Protein 3ADO (pdb70)

Sequence (310 aa):
GDVLIVGSGLVGRSWAMLFASGGFRVKLYDIEPRQITGALENIRKEMKSLQQSGSLKGSLSAEEQLSLISSCTNLAEAVEGVVHIQECVPENLDLKRKIFAQLDSIVDDRVVLSSSSSCLLPSKLFTGLAHVKQCIVAHPVNPPYYIPLVELVPHPETSPATVDRTHALMRKIGQSPVRVLKEIDGFVLNRLQYAIISEAWRLVEEGIVSPSDLDLVMSDGLGMRYAFIGPLETMHLNAEGMLSYCDRYSEGMKRVLKSFGSIPEFSGATVEKVNQAMCKKVPADPEHLAARREWRDECLKRLAKLKRQM

CATH classification: 3.40.50.720 (+1 more: 1.10.1040.10)

InterPro domains:
  IPR006108 3-hydroxyacyl-CoA dehydrogenase, C-terminal [PF00725] (192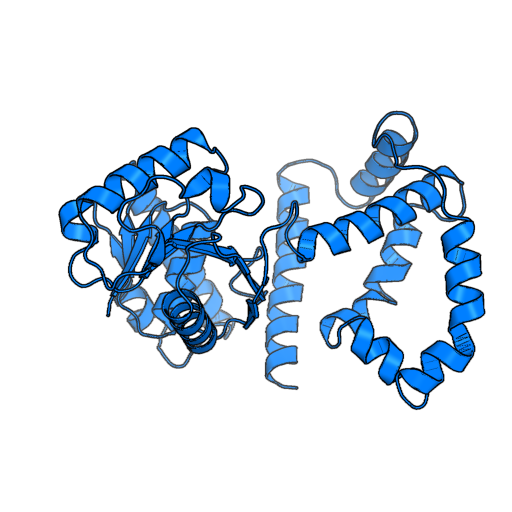-280)
  IPR006176 3-hydroxyacyl-CoA dehydrogenase, NAD binding [PF02737] (9-189)
  IPR006180 3-hydroxyacyl-CoA dehydrogenase, conserved site [PS00067] (189-213)
  IPR008927 6-phosphogluconate dehydrogenase-like, C-terminal domain superfamily [SSF48179] (192-258)
  IPR013328 6-phosphogluconate dehydrogenase, domain 2 [G3DSA:1.10.1040.10] (193-319)
  IPR022694 3-hydroxyacyl-CoA dehydrogenase [PIRSF000105] (3-316)
  IPR036291 NAD(P)-binding domain superfamily [SSF51735] (8-188)

Solvent-accessible surface area: 17572 Å² total; per-residue (Å²): 56,16,0,0,0,5,6,0,26,106,60,0,52,16,2,0,9,0,0,0,8,28,39,26,150,1,36,0,32,14,152,74,79,197,79,6,93,28,1,55,68,64,2,105,119,71,0,84,58,2,74,168,52,61,6,48,29,62,119,50,56,0,93,86,0,35,89,33,14,58,56,27,98,61,31,62,109,0,20,126,40,2,28,1,0,0,0,12,25,91,86,70,56,114,63,1,108,127,18,0,52,81,0,23,94,66,16,70,118,122,4,3,0,0,0,10,0,38,61,35,43,0,34,120,2,0,75,76,24,90,33,15,126,16,0,0,0,0,21,10,23,75,13,6,19,29,42,37,43,0,3,1,0,23,9,106,100,17,20,107,58,5,21,71,91,1,34,57,21,0,154,136,6,50,9,53,13,60,108,11,143,165,45,72,106,11,2,68,55,31,118,100,79,128,64,82,64,23,38,18,37,27,57,4,101,125,57,120,39,52,12,43,72,30,56,88,99,57,70,107,33,62,20,121,107,86,29,104,52,36,65,123,90,13,36,87,105,79,10,144,16,57,150,19,44,47,120,135,98,31,135,19,66,144,152,80,105,184,90,74,48,94,148,20,160,96,58,45,81,11,55,106,99,25,80,126,19,61,36,177,94,29,51,71,50,112,143,90,57,51,62,110,116,130,138,94,36,58,51,40,26,161,50,7,60,74,82,145,143,171

GO terms:
  GO:0070403 NAD+ binding (F, IDA)
  GO:0005829 cytosol (C, IDA)
  GO:0050104 L-gulonate 3-dehydrogenase activity (F, IDA)
  GO:0042803 protein homodimerization activity (F, IPI)

B-factor: mean 22.35, std 9.88, range [8.76, 58.53]

Radius of gyration: 21.58 Å; Cα contacts (8 Å, |Δi|>4): 441; chains: 1; bounding box: 49×47×59 Å

Organism: Oryctolagus cuniculus (NCBI:txid9986)

Foldseek 3Di:
DAEEEEDLDLVSLLVLLLCLLLVHQYEYEYQDPVSVVVSLVVSLVVLVVCQVVVLRHHDDHSVSSSVSYYYDHDVLVRQPPHAEYEYDDDQDLVVLLVVVQVVLVRHDQRHAYEYQDQFDALQSRQPPRPNLLRYWYFHADPPCSLAQETEIEHDPNHHPVNVVVVCVSSVSSPGHYDYQPHDDGRRPVRVVVLVLVQQLLVCCVVVVDALVVSVCCQVVHVVVVCLADNPQVVLQVVAVGNVRSCVPPVVVVVVVVVPRDDGDPCDDPSVCRNVVVVCVVFNPDPVRVVVVVVVVVVVSSVSSVVNVVD

Structure (mmCIF, N/CA/C/O backbone):
data_3ADO
#
_entry.id   3ADO
#
_cell.length_a   71.809
_cell.length_b   69.079
_cell.length_c   65.642
_cell.angle_alpha   90.00
_cell.angle_beta   102.729
_cell.angle_gamma   90.00
#
_symmetry.space_group_name_H-M   'C 1 2 1'
#
loop_
_entity.id
_entity.type
_entity.pdbx_description
1 polymer Lambda-crystallin
2 water water
#
loop_
_atom_site.group_PDB
_atom_site.id
_atom_site.type_symbol
_atom_site.label_atom_id
_atom_site.label_alt_id
_atom_site.label_comp_id
_atom_site.label_asym_id
_atom_site.label_entity_id
_atom_site.label_seq_id
_atom_site.pdbx_PDB_ins_code
_atom_site.Cartn_x
_atom_site.Cartn_y
_atom_site.Cartn_z
_atom_site.occupancy
_atom_site.B_iso_or_equiv
_atom_site.auth_seq_id
_atom_site.auth_comp_id
_atom_site.auth_asym_id
_atom_site.auth_atom_id
_atom_site.pdbx_PDB_model_num
ATOM 1 N N . GLY A 1 7 ? 5.892 58.307 3.975 1.00 28.78 7 GLY A N 1
ATOM 2 C CA . GLY A 1 7 ? 6.405 57.812 5.276 1.00 28.18 7 GLY A CA 1
ATOM 3 C C . GLY A 1 7 ? 7.902 57.582 5.246 1.00 26.23 7 GLY A C 1
ATOM 4 O O . GLY A 1 7 ? 8.487 57.133 6.228 1.00 29.40 7 GLY A O 1
ATOM 5 N N . ASP A 1 8 ? 8.525 57.889 4.114 1.00 24.34 8 ASP A N 1
ATOM 6 C CA . ASP A 1 8 ? 9.963 57.713 3.963 1.00 20.26 8 ASP A CA 1
ATOM 7 C C . ASP A 1 8 ? 10.695 58.982 4.372 1.00 18.62 8 ASP A C 1
ATOM 8 O O . ASP A 1 8 ? 10.076 60.021 4.587 1.00 16.02 8 ASP A O 1
ATOM 13 N N . VAL A 1 9 ? 12.017 58.889 4.478 1.00 15.75 9 VAL A N 1
ATOM 14 C CA . VAL A 1 9 ? 12.836 60.031 4.857 1.00 15.32 9 VAL A CA 1
ATOM 15 C C . VAL A 1 9 ? 13.895 60.296 3.791 1.00 13.26 9 VAL A C 1
ATOM 16 O O . VAL A 1 9 ? 14.460 59.364 3.222 1.00 15.13 9 VAL A O 1
ATOM 20 N N . LEU A 1 10 ? 14.148 61.571 3.513 1.00 13.92 10 LEU A N 1
ATOM 21 C CA . LEU A 1 10 ? 15.160 61.962 2.537 1.00 12.68 10 LEU A CA 1
ATOM 22 C C . LEU A 1 10 ? 16.258 62.749 3.244 1.00 13.01 10 LEU A C 1
ATOM 23 O O . LEU A 1 10 ? 15.973 63.666 4.003 1.00 12.48 10 LEU A O 1
ATOM 28 N N . ILE A 1 11 ? 17.510 62.371 3.000 1.00 12.57 11 ILE A N 1
ATOM 29 C CA . ILE A 1 11 ? 18.655 63.056 3.589 1.00 12.94 11 ILE A CA 1
ATOM 30 C C . ILE A 1 11 ? 19.384 63.723 2.427 1.00 13.22 11 ILE A C 1
ATOM 31 O O . ILE A 1 11 ? 19.809 63.049 1.491 1.00 12.91 11 ILE A O 1
ATOM 36 N N . VAL A 1 12 ? 19.502 65.047 2.472 1.00 12.78 12 VAL A N 1
ATOM 37 C CA . VAL A 1 12 ? 20.187 65.783 1.410 1.00 13.47 12 VAL A CA 1
ATOM 38 C C . VAL A 1 12 ? 21.598 66.110 1.884 1.00 16.30 12 VAL A C 1
ATOM 39 O O . VAL A 1 12 ? 21.788 66.952 2.758 1.00 15.64 12 VAL A O 1
ATOM 43 N N . GLY A 1 13 ? 22.581 65.428 1.301 1.00 16.28 13 GLY A N 1
ATOM 44 C CA . GLY A 1 13 ? 23.964 65.624 1.693 1.00 17.91 13 GLY A CA 1
ATOM 45 C C . GLY A 1 13 ? 24.436 64.352 2.369 1.00 19.61 13 GLY A C 1
ATOM 46 O O . GLY A 1 13 ? 23.884 63.953 3.398 1.00 17.76 13 GLY A O 1
ATOM 47 N N . SER A 1 14 ? 25.453 63.712 1.797 1.00 20.08 14 SER A N 1
ATOM 48 C CA . SER A 1 14 ? 25.974 62.464 2.345 1.00 20.94 14 SER A CA 1
ATOM 49 C C . SER A 1 14 ? 27.264 62.608 3.144 1.00 20.28 14 SER A C 1
ATOM 50 O O . SER A 1 14 ? 28.094 61.697 3.157 1.00 19.88 14 SER A O 1
ATOM 53 N N . GLY A 1 15 ? 27.438 63.751 3.800 1.00 19.38 15 GLY A N 1
ATOM 54 C CA . GLY A 1 15 ? 28.620 63.959 4.620 1.00 18.22 15 GLY A CA 1
ATOM 55 C C . GLY A 1 15 ? 28.427 63.243 5.946 1.00 17.72 15 GLY A C 1
ATOM 56 O O . GLY A 1 15 ? 27.501 62.442 6.089 1.00 17.75 15 GLY A O 1
ATOM 57 N N . LEU A 1 16 ? 29.277 63.530 6.924 1.00 16.88 16 LEU A N 1
ATOM 58 C CA . LEU A 1 16 ? 29.174 62.885 8.229 1.00 16.57 16 LEU A CA 1
ATOM 59 C C . LEU A 1 16 ? 27.808 63.068 8.890 1.00 17.46 16 LEU A C 1
ATOM 60 O O . LEU A 1 16 ? 27.207 62.102 9.368 1.00 15.66 16 LEU A O 1
ATOM 65 N N . VAL A 1 17 ? 27.316 64.303 8.923 1.00 16.84 17 VAL A N 1
ATOM 66 C CA . VAL A 1 17 ? 26.025 64.563 9.555 1.00 16.00 17 VAL A CA 1
ATOM 67 C C . VAL A 1 17 ? 24.898 63.818 8.831 1.00 13.34 17 VAL A C 1
ATOM 68 O O . VAL A 1 17 ? 23.986 63.301 9.469 1.00 13.92 17 VAL A O 1
ATOM 72 N N . GLY A 1 18 ? 24.980 63.751 7.506 1.00 12.96 18 GLY A N 1
ATOM 73 C CA . GLY A 1 18 ? 23.952 63.072 6.728 1.00 13.50 18 GLY A CA 1
ATOM 74 C C . GLY A 1 18 ? 23.963 61.574 6.935 1.00 12.62 18 GLY A C 1
ATOM 75 O O . GLY A 1 18 ? 22.916 60.938 7.056 1.00 12.99 18 GLY A O 1
ATOM 76 N N . ARG A 1 19 ? 25.156 61.000 6.974 1.00 13.72 19 ARG A N 1
ATOM 77 C CA . ARG A 1 19 ? 25.271 59.563 7.175 1.00 12.26 19 ARG A CA 1
ATOM 78 C C . ARG A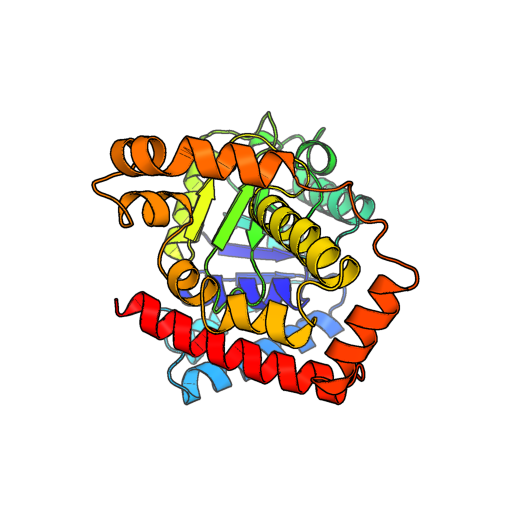 1 19 ? 24.750 59.179 8.556 1.00 13.30 19 ARG A C 1
ATOM 79 O O . ARG A 1 19 ? 24.137 58.124 8.725 1.00 11.67 19 ARG A O 1
ATOM 87 N N . SER A 1 20 ? 24.983 60.041 9.541 1.00 13.84 20 SER A N 1
ATOM 88 C CA . SER A 1 20 ? 24.514 59.784 10.895 1.00 13.23 20 SER A CA 1
ATOM 89 C C . SER A 1 20 ? 22.989 59.788 10.939 1.00 12.39 20 SER A C 1
ATOM 90 O O . SER A 1 20 ? 22.380 58.927 11.564 1.00 12.91 20 SER A O 1
ATOM 93 N N . TRP A 1 21 ? 22.371 60.763 10.278 1.00 11.99 21 TRP A N 1
ATOM 94 C CA . TRP A 1 21 ? 20.913 60.828 10.247 1.00 10.81 21 TRP A CA 1
ATOM 95 C C . TRP A 1 21 ? 20.370 59.574 9.560 1.00 11.12 21 TRP A C 1
ATOM 96 O O . TRP A 1 21 ? 19.386 58.993 10.007 1.00 12.15 21 TRP A O 1
ATOM 107 N N . ALA A 1 22 ? 21.012 59.160 8.469 1.00 11.09 22 ALA A N 1
ATOM 108 C CA . ALA A 1 22 ? 20.562 57.978 7.732 1.00 11.98 22 ALA A CA 1
ATOM 109 C C . ALA A 1 22 ? 20.490 56.766 8.657 1.00 13.58 22 ALA A C 1
ATOM 110 O O . ALA A 1 22 ? 19.508 56.024 8.662 1.00 14.29 22 ALA A O 1
ATOM 112 N N . MET A 1 23 ? 21.533 56.578 9.454 1.00 12.76 23 MET A N 1
ATOM 113 C CA . MET A 1 23 ? 21.572 55.450 10.368 1.00 14.13 23 MET A CA 1
ATOM 114 C C . MET A 1 23 ? 20.543 55.555 11.483 1.00 12.28 23 MET A C 1
ATOM 115 O O . MET A 1 23 ? 19.991 54.543 11.919 1.00 13.16 23 MET A O 1
ATOM 120 N N . LEU A 1 24 ? 20.273 56.771 11.943 1.00 11.59 24 LEU A N 1
ATOM 121 C CA . LEU A 1 24 ? 19.277 56.955 12.992 1.00 12.81 24 LEU A CA 1
ATOM 122 C C . LEU A 1 24 ? 17.880 56.617 12.475 1.00 12.20 24 LEU A C 1
ATOM 123 O O . LEU A 1 24 ? 17.140 55.870 13.113 1.00 13.04 24 LEU A O 1
ATOM 128 N N . PHE A 1 25 ? 17.521 57.159 11.315 1.00 13.09 25 PHE A N 1
ATOM 129 C CA . PHE A 1 25 ? 16.200 56.895 10.749 1.00 13.47 25 PHE A CA 1
ATOM 130 C C . PHE A 1 25 ? 16.001 55.434 10.370 1.00 13.29 25 PHE A C 1
ATOM 131 O O . PHE A 1 25 ? 14.909 54.890 10.542 1.00 14.18 25 PHE A O 1
ATOM 139 N N . ALA A 1 26 ? 17.044 54.792 9.859 1.00 12.23 26 ALA A N 1
ATOM 140 C CA . ALA A 1 26 ? 16.928 53.383 9.498 1.00 12.88 26 ALA A CA 1
ATOM 141 C C . ALA A 1 26 ? 16.699 52.535 10.751 1.00 13.19 26 ALA A C 1
ATOM 142 O O . ALA A 1 26 ? 15.983 51.534 10.705 1.00 14.66 26 ALA A O 1
ATOM 144 N N . SER A 1 27 ? 17.292 52.937 11.876 1.00 13.51 27 SER A N 1
ATOM 145 C CA . SER A 1 27 ? 17.125 52.173 13.112 1.00 13.36 27 SER A CA 1
ATOM 146 C C . SER A 1 27 ? 15.670 52.239 13.579 1.00 15.65 27 SER A C 1
ATOM 147 O O . SER A 1 27 ? 15.207 51.384 14.337 1.00 15.27 27 SER A O 1
ATOM 150 N N . GLY A 1 28 ? 14.956 53.257 13.109 1.00 15.41 28 GLY A N 1
ATOM 151 C CA . GLY A 1 28 ? 13.558 53.421 13.461 1.00 15.99 28 GLY A CA 1
ATOM 152 C C . GLY A 1 28 ? 12.623 52.756 12.464 1.00 16.81 28 GLY A C 1
ATOM 153 O O . GLY A 1 28 ? 11.404 52.872 12.580 1.00 17.27 28 GLY A O 1
ATOM 154 N N . GLY A 1 29 ? 13.187 52.068 11.474 1.00 15.55 29 GLY A N 1
ATOM 155 C CA . GLY A 1 29 ? 12.369 51.383 10.485 1.00 16.15 29 GLY A CA 1
ATOM 156 C C . GLY A 1 29 ? 11.929 52.199 9.282 1.00 15.76 29 GLY A C 1
ATOM 157 O O . GLY A 1 29 ? 11.120 51.736 8.475 1.00 16.74 29 GLY A O 1
ATOM 158 N N . PHE A 1 30 ? 12.459 53.411 9.151 1.00 16.31 30 PHE A N 1
ATOM 159 C CA . PHE A 1 30 ? 12.114 54.281 8.028 1.00 16.53 30 PHE A CA 1
ATOM 160 C C . PHE A 1 30 ? 12.951 53.979 6.794 1.00 16.93 30 PHE A C 1
ATOM 161 O O . PHE A 1 30 ? 14.134 53.665 6.906 1.00 16.27 30 PHE A O 1
ATOM 169 N N . ARG A 1 31 ? 12.333 54.054 5.619 1.00 16.04 31 ARG A N 1
ATOM 170 C CA . ARG A 1 31 ? 13.085 53.861 4.390 1.00 16.47 31 ARG A CA 1
ATOM 171 C C . ARG A 1 31 ? 13.797 55.196 4.253 1.00 15.79 31 ARG A C 1
ATOM 172 O O . ARG A 1 31 ? 13.184 56.244 4.424 1.00 15.07 31 ARG A O 1
ATOM 180 N N . VAL A 1 32 ? 15.094 55.153 3.980 1.00 16.14 32 VAL A N 1
ATOM 181 C CA . VAL A 1 32 ? 15.882 56.370 3.860 1.00 15.41 32 VAL A CA 1
ATOM 182 C C . VAL A 1 32 ? 16.481 56.529 2.472 1.00 15.98 32 VAL A C 1
ATOM 183 O O . VAL A 1 32 ? 17.101 55.607 1.942 1.00 16.49 32 VAL A O 1
ATOM 187 N N . LYS A 1 33 ? 16.280 57.707 1.887 1.00 15.87 33 LYS A N 1
ATOM 188 C CA . LYS A 1 33 ? 16.834 58.022 0.583 1.00 17.99 33 LYS A CA 1
ATOM 189 C C . LYS A 1 33 ? 17.999 58.962 0.867 1.00 18.36 33 LYS A C 1
ATOM 190 O O . LYS A 1 33 ? 17.824 59.996 1.514 1.00 16.39 33 LYS A O 1
ATOM 196 N N . LEU A 1 34 ? 19.184 58.590 0.403 1.00 19.03 34 LEU A N 1
ATOM 197 C CA . LEU A 1 34 ? 20.378 59.397 0.611 1.00 22.26 34 LEU A CA 1
ATOM 198 C C . LEU A 1 34 ? 20.753 60.093 -0.698 1.00 25.22 34 LEU A C 1
ATOM 199 O O . LEU A 1 34 ? 21.180 59.446 -1.657 1.00 26.73 34 LEU A O 1
ATOM 204 N N . TYR A 1 35 ? 20.586 61.413 -0.728 1.00 25.52 35 TYR A N 1
ATOM 205 C CA . TYR A 1 35 ? 20.880 62.221 -1.907 1.00 27.72 35 TYR A CA 1
ATOM 206 C C . TYR A 1 35 ? 22.113 63.102 -1.727 1.00 29.49 35 TYR A C 1
ATOM 207 O O . TYR A 1 35 ? 22.404 63.570 -0.627 1.00 30.08 35 TYR A O 1
ATOM 216 N N . ASP A 1 36 ? 22.831 63.321 -2.822 1.00 30.18 36 ASP A N 1
ATOM 217 C CA . ASP A 1 36 ? 24.013 64.172 -2.820 1.00 31.88 36 ASP A CA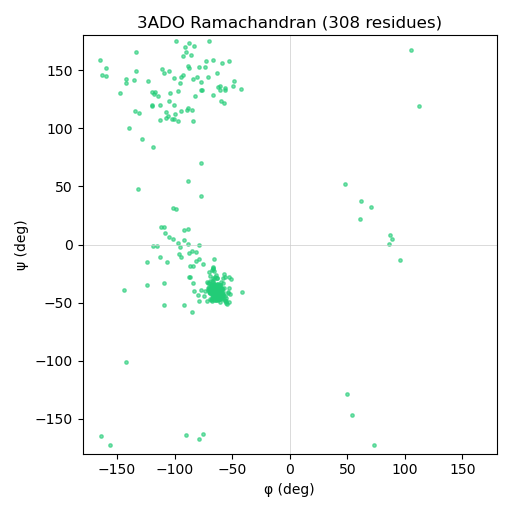 1
ATOM 218 C C . ASP A 1 36 ? 24.317 64.522 -4.268 1.00 34.55 36 ASP A C 1
ATOM 219 O O . ASP A 1 36 ? 24.089 63.715 -5.170 1.00 34.15 36 ASP A O 1
ATOM 224 N N . ILE A 1 37 ? 24.817 65.733 -4.486 1.00 37.09 37 ILE A N 1
ATOM 225 C CA . ILE A 1 37 ? 25.141 66.196 -5.828 1.00 40.03 37 ILE A CA 1
ATOM 226 C C . ILE A 1 37 ? 26.319 65.425 -6.420 1.00 41.40 37 ILE A C 1
ATOM 227 O O . ILE A 1 37 ? 26.490 65.371 -7.637 1.00 41.58 37 ILE A O 1
ATOM 232 N N . GLU A 1 38 ? 27.127 64.829 -5.550 1.00 43.21 38 GLU A N 1
ATOM 233 C CA . GLU A 1 38 ? 28.291 64.064 -5.978 1.00 45.29 38 GLU A CA 1
ATOM 234 C C . GLU A 1 38 ? 28.054 62.565 -5.799 1.00 46.37 38 GLU A C 1
ATOM 235 O O . GLU A 1 38 ? 28.021 62.063 -4.675 1.00 45.00 38 GLU A O 1
ATOM 241 N N . PRO A 1 39 ? 27.889 61.829 -6.911 1.00 47.25 39 PRO A N 1
ATOM 242 C CA . PRO A 1 39 ? 27.655 60.382 -6.862 1.00 48.14 39 PRO A CA 1
ATOM 243 C C . PRO A 1 39 ? 28.806 59.647 -6.184 1.00 48.23 39 PRO A C 1
ATOM 244 O O . PRO A 1 39 ? 28.595 58.711 -5.414 1.00 48.55 39 PRO A O 1
ATOM 248 N N . ARG A 1 40 ? 30.025 60.083 -6.482 1.00 48.78 40 ARG A N 1
ATOM 249 C CA . ARG A 1 40 ? 31.225 59.494 -5.902 1.00 49.15 40 ARG A CA 1
ATOM 250 C C . ARG A 1 40 ? 31.140 59.566 -4.382 1.00 48.10 40 ARG A C 1
ATOM 251 O O . ARG A 1 40 ? 31.753 58.766 -3.672 1.00 48.79 40 ARG A O 1
ATOM 259 N N . GLN A 1 41 ? 30.368 60.529 -3.892 1.00 46.47 41 GLN A N 1
ATOM 260 C CA . GLN A 1 41 ? 30.203 60.727 -2.460 1.00 44.19 41 GLN A CA 1
ATOM 261 C C . GLN A 1 41 ? 29.083 59.861 -1.885 1.00 41.88 41 GLN A C 1
ATOM 262 O O . GLN A 1 41 ? 29.109 59.502 -0.709 1.00 41.66 41 GLN A O 1
ATOM 268 N N . ILE A 1 42 ? 28.099 59.529 -2.714 1.00 38.65 42 ILE A N 1
ATOM 269 C CA . ILE A 1 42 ? 26.995 58.691 -2.264 1.00 36.46 42 ILE A CA 1
ATOM 270 C C . ILE A 1 42 ? 27.500 57.259 -2.122 1.00 35.64 42 ILE A C 1
ATOM 271 O O . ILE A 1 42 ? 27.147 56.553 -1.176 1.00 34.32 42 ILE A O 1
ATOM 276 N N . THR A 1 43 ? 28.329 56.840 -3.073 1.00 34.59 43 THR A N 1
ATOM 277 C CA . THR A 1 43 ? 28.906 55.500 -3.059 1.00 33.30 43 THR A CA 1
ATOM 278 C C . THR A 1 43 ? 29.753 55.359 -1.804 1.00 31.30 43 THR A C 1
ATOM 279 O O . THR A 1 43 ? 29.673 54.356 -1.093 1.00 31.57 43 THR A O 1
ATOM 283 N N . GLY A 1 44 ? 30.565 56.376 -1.537 1.00 29.22 44 GLY A N 1
ATOM 284 C CA . GLY A 1 44 ? 31.411 56.353 -0.361 1.00 27.47 44 GLY A CA 1
ATOM 285 C C . GLY A 1 44 ? 30.572 56.332 0.902 1.00 25.35 44 GLY A C 1
ATOM 286 O O . GLY A 1 44 ? 30.914 55.655 1.871 1.00 25.99 44 GLY A O 1
ATOM 287 N N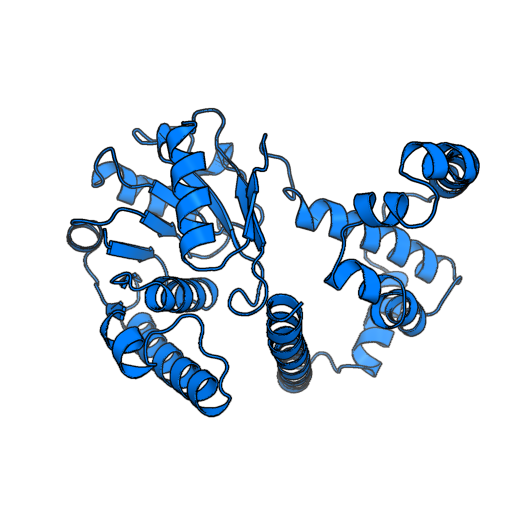 . ALA A 1 45 ? 29.464 57.069 0.888 1.00 24.31 45 ALA A N 1
ATOM 288 C CA . ALA A 1 45 ? 28.576 57.139 2.044 1.00 22.39 45 ALA A CA 1
ATOM 289 C C . ALA A 1 45 ? 27.981 55.777 2.379 1.00 21.27 45 ALA A C 1
ATOM 290 O O . ALA A 1 45 ? 27.980 55.363 3.538 1.00 19.93 45 ALA A O 1
ATOM 292 N N . LEU A 1 46 ? 27.472 55.081 1.364 1.00 20.87 46 LEU A N 1
ATOM 293 C CA . LEU A 1 46 ? 26.878 53.762 1.580 1.00 20.71 46 LEU A CA 1
ATOM 294 C C . LEU A 1 46 ? 27.913 52.773 2.104 1.00 20.36 46 LEU A C 1
ATOM 295 O O . LEU A 1 46 ? 27.593 51.885 2.895 1.00 19.64 46 LEU A O 1
ATOM 300 N N . GLU A 1 47 ? 29.156 52.926 1.661 1.00 21.81 47 GLU A N 1
ATOM 301 C CA . GLU A 1 47 ? 30.227 52.051 2.118 1.00 23.22 47 GLU A CA 1
ATOM 302 C C . GLU A 1 47 ? 30.525 52.356 3.584 1.00 23.01 47 GLU A C 1
ATOM 303 O O . GLU A 1 47 ? 30.637 51.444 4.406 1.00 23.34 47 GLU A O 1
ATOM 309 N N . ASN A 1 48 ? 30.651 53.645 3.905 1.00 21.87 48 ASN A N 1
ATOM 310 C CA . ASN A 1 48 ? 30.921 54.086 5.275 1.00 22.25 48 ASN A CA 1
ATOM 311 C C . ASN A 1 48 ? 29.805 53.621 6.207 1.00 20.59 48 ASN A C 1
ATOM 312 O O . ASN A 1 48 ? 30.061 53.111 7.297 1.00 21.20 48 ASN A O 1
ATOM 317 N N . ILE A 1 49 ? 28.564 53.815 5.774 1.00 18.81 49 ILE A N 1
ATOM 318 C CA . ILE A 1 49 ? 27.413 53.409 6.567 1.00 17.15 49 ILE A CA 1
ATOM 319 C C . ILE A 1 49 ? 27.429 51.903 6.816 1.00 17.64 49 ILE A C 1
ATOM 320 O O . ILE A 1 49 ? 27.172 51.450 7.930 1.00 17.38 49 ILE A O 1
ATOM 325 N N . ARG A 1 50 ? 27.746 51.123 5.785 1.00 17.49 50 ARG A N 1
ATOM 326 C CA . ARG A 1 50 ? 27.793 49.675 5.951 1.00 17.64 50 ARG A CA 1
ATOM 327 C C . ARG A 1 50 ? 28.850 49.294 6.984 1.00 18.63 50 ARG A C 1
ATOM 328 O O . ARG A 1 50 ? 28.590 48.491 7.880 1.00 19.71 50 ARG A O 1
ATOM 336 N N . LYS A 1 51 ? 30.038 49.881 6.869 1.00 20.50 51 LYS A N 1
ATOM 337 C CA . LYS A 1 51 ? 31.118 49.579 7.802 1.00 21.53 51 LYS A CA 1
ATOM 338 C C . LYS A 1 51 ? 30.771 49.962 9.239 1.00 20.97 51 LYS A C 1
ATOM 339 O O . LYS A 1 51 ? 31.035 49.204 10.174 1.00 20.13 51 LYS A O 1
ATOM 345 N N . GLU A 1 52 ? 30.173 51.134 9.419 1.00 21.18 52 GLU A N 1
ATOM 346 C CA . GLU A 1 52 ? 29.803 51.582 10.756 1.00 20.15 52 GLU A CA 1
ATOM 347 C C . GLU A 1 52 ? 28.704 50.686 11.320 1.00 18.99 52 GLU A C 1
ATOM 348 O O . GLU A 1 52 ? 28.745 50.303 12.489 1.00 17.22 52 GLU A O 1
ATOM 354 N N . MET A 1 53 ? 27.723 50.344 10.488 1.00 17.64 53 MET A N 1
ATOM 355 C CA . MET A 1 53 ? 26.637 49.484 10.939 1.00 18.34 53 MET A CA 1
ATOM 356 C C . MET A 1 53 ? 27.221 48.165 11.434 1.00 19.85 53 MET A C 1
ATOM 357 O O . MET A 1 53 ? 26.808 47.641 12.467 1.00 20.17 53 MET A O 1
ATOM 362 N N . LYS A 1 54 ? 28.188 47.633 10.693 1.00 21.03 54 LYS A N 1
ATOM 363 C CA . LYS A 1 54 ? 28.830 46.378 11.065 1.00 23.63 54 LYS A CA 1
ATOM 364 C C . LYS A 1 54 ? 29.586 46.530 12.382 1.00 23.37 54 LYS A C 1
ATOM 365 O O . LYS A 1 54 ? 29.542 45.646 13.233 1.00 23.91 54 LYS A O 1
ATOM 371 N N . SER A 1 55 ? 30.277 47.654 12.546 1.00 23.84 55 SER A N 1
ATOM 372 C CA . SER A 1 55 ? 31.026 47.914 13.773 1.00 23.52 55 SER A CA 1
ATOM 373 C C . SER A 1 55 ? 30.096 47.962 14.984 1.00 23.19 55 SER A C 1
ATOM 374 O O . SER A 1 55 ? 30.405 47.400 16.037 1.00 23.94 55 SER A O 1
ATOM 377 N N . LEU A 1 56 ? 28.958 48.635 14.830 1.00 20.25 56 LEU A N 1
ATOM 378 C CA . LEU A 1 56 ? 27.983 48.750 15.910 1.00 19.90 56 LEU A CA 1
ATOM 379 C C . LEU A 1 56 ? 27.392 47.385 16.247 1.00 21.00 56 LEU A C 1
ATOM 380 O O . LEU A 1 56 ? 27.157 47.070 17.412 1.00 21.17 56 LEU A O 1
ATOM 385 N N . GLN A 1 57 ? 27.149 46.584 15.215 1.00 21.82 57 GLN A N 1
ATOM 386 C CA . GLN A 1 57 ? 26.591 45.247 15.388 1.00 23.65 57 GLN A CA 1
ATOM 387 C C . GLN A 1 57 ? 27.535 44.367 16.209 1.00 24.69 57 GLN A C 1
ATOM 388 O O . GLN A 1 57 ? 27.114 43.684 17.147 1.00 24.72 57 GLN A O 1
ATOM 394 N N . GLN A 1 58 ? 28.813 44.401 15.852 1.00 25.34 58 GLN A N 1
ATOM 395 C CA . GLN A 1 58 ? 29.828 43.599 16.523 1.00 27.56 58 GLN A CA 1
ATOM 396 C C . GLN A 1 58 ? 30.066 43.999 17.976 1.00 27.20 58 GLN A C 1
ATOM 397 O O . GLN A 1 58 ? 30.554 43.192 18.768 1.00 26.94 58 GLN A O 1
ATOM 403 N N . SER A 1 59 ? 29.723 45.236 18.328 1.00 26.66 59 SER A N 1
ATOM 404 C CA . SER A 1 59 ? 29.912 45.706 19.696 1.00 26.07 59 SER A CA 1
ATOM 405 C C . SER A 1 59 ? 28.588 45.770 20.449 1.00 25.22 59 SER A C 1
ATOM 406 O O . SER A 1 59 ? 28.532 46.245 21.584 1.00 26.39 59 SER A O 1
ATOM 409 N N . GLY A 1 60 ? 27.527 45.284 19.811 1.00 23.46 60 GLY A N 1
ATOM 410 C CA . GLY A 1 60 ? 26.214 45.292 20.429 1.00 21.88 60 GLY A CA 1
ATOM 411 C C . GLY A 1 60 ? 25.742 46.702 20.724 1.00 20.71 60 GLY A C 1
ATOM 412 O O . GLY A 1 60 ? 25.088 46.941 21.735 1.00 21.79 60 GLY A O 1
ATOM 413 N N . SER A 1 61 ? 26.061 47.630 19.827 1.00 19.84 61 SER A N 1
ATOM 414 C CA . SER A 1 61 ? 25.695 49.032 20.000 1.00 18.27 61 SER A CA 1
ATOM 415 C C . SER A 1 61 ? 24.648 49.552 19.014 1.00 17.88 61 SER A C 1
ATOM 416 O O . SER A 1 61 ? 24.478 50.763 18.884 1.00 17.25 61 SER A O 1
ATOM 419 N N . LEU A 1 62 ? 23.956 48.653 18.320 1.00 17.17 62 LEU A N 1
ATOM 420 C CA . LEU A 1 62 ? 22.933 49.068 17.357 1.00 17.62 62 LEU A CA 1
ATOM 421 C C . LEU A 1 62 ? 21.701 49.626 18.064 1.00 18.86 62 LEU A C 1
ATOM 422 O O . LEU A 1 62 ? 21.328 49.151 19.136 1.00 19.14 62 LEU A O 1
ATOM 427 N N . LYS A 1 63 ? 21.077 50.638 17.466 1.00 17.07 63 LYS A N 1
ATOM 428 C CA . LYS A 1 63 ? 19.871 51.241 18.029 1.00 18.53 63 LYS A CA 1
ATOM 429 C C . LYS A 1 63 ? 18.655 50.480 17.526 1.00 18.76 63 LYS A C 1
ATOM 430 O O . LYS A 1 63 ? 18.683 49.907 16.441 1.00 20.00 63 LYS A O 1
ATOM 436 N N . GLY A 1 64 ? 17.588 50.480 18.313 1.00 18.86 64 GLY A N 1
ATOM 437 C CA . GLY A 1 64 ? 16.375 49.811 17.889 1.00 20.22 64 GLY A CA 1
ATOM 438 C C . GLY A 1 64 ? 16.409 48.299 17.927 1.00 19.87 64 GLY A C 1
ATOM 439 O O . GLY A 1 64 ? 17.364 47.689 18.416 1.00 19.90 64 GLY A O 1
ATOM 440 N N . SER A 1 65 ? 15.355 47.697 17.386 1.00 19.04 65 SER A N 1
ATOM 441 C CA . SER A 1 65 ? 15.214 46.248 17.368 1.00 19.97 65 SER A CA 1
ATOM 442 C C . SER A 1 65 ? 15.382 45.602 15.998 1.00 19.07 65 SER A C 1
ATOM 443 O O . SER A 1 65 ? 15.098 44.417 15.832 1.00 20.69 65 SER A O 1
ATOM 446 N N . LEU A 1 66 ? 15.840 46.370 15.016 1.00 16.19 66 LEU A N 1
ATOM 447 C CA . LEU A 1 66 ? 16.043 45.826 13.683 1.00 14.45 66 LEU A CA 1
ATOM 448 C C . LEU A 1 66 ? 17.488 45.375 13.507 1.00 14.99 66 LEU A C 1
ATOM 449 O O . LEU A 1 66 ? 18.406 46.003 14.028 1.00 14.94 66 LEU A O 1
ATOM 454 N N . SER A 1 67 ? 17.687 44.284 12.773 1.00 15.48 67 SER A N 1
ATOM 455 C CA . SER A 1 67 ? 19.033 43.769 12.538 1.00 14.44 67 SER A CA 1
ATOM 456 C C . SER A 1 67 ? 19.811 44.763 11.686 1.00 13.53 67 SER A C 1
ATOM 457 O O . SER A 1 67 ? 19.222 45.582 10.980 1.00 12.62 67 SER A O 1
ATOM 460 N N . ALA A 1 68 ? 21.134 44.682 11.749 1.00 13.98 68 ALA A N 1
ATOM 461 C CA . ALA A 1 68 ? 21.988 45.562 10.962 1.00 13.99 68 ALA A CA 1
ATOM 462 C C . ALA A 1 68 ? 21.674 45.385 9.480 1.00 12.85 68 ALA A C 1
ATOM 463 O O . ALA A 1 68 ? 21.670 46.352 8.716 1.00 11.03 68 ALA A O 1
ATOM 465 N N . GLU A 1 69 ? 21.418 44.141 9.084 1.00 12.20 69 GLU A N 1
ATOM 466 C CA . GLU A 1 69 ? 21.114 43.835 7.693 1.00 13.53 69 GLU A CA 1
ATOM 467 C C . GLU A 1 69 ? 19.828 44.507 7.236 1.00 13.05 69 GLU A C 1
ATOM 468 O O . GLU A 1 69 ? 19.786 45.099 6.163 1.00 13.55 69 GLU A O 1
ATOM 474 N N . GLU A 1 70 ? 18.777 44.420 8.047 1.00 14.03 70 GLU A N 1
ATOM 475 C CA . GLU A 1 70 ? 17.517 45.041 7.674 1.00 13.22 70 GLU A CA 1
ATOM 476 C C . GLU A 1 70 ? 17.635 46.558 7.641 1.00 12.95 70 GLU A C 1
ATOM 477 O O . GLU A 1 70 ? 17.076 47.207 6.762 1.00 12.83 70 GLU A O 1
ATOM 483 N N . GLN A 1 71 ? 18.352 47.127 8.605 1.00 12.64 71 GLN A N 1
ATOM 484 C CA . GLN A 1 71 ? 18.534 48.572 8.632 1.00 11.85 71 GLN A CA 1
ATOM 485 C C . GLN A 1 71 ? 19.267 49.029 7.370 1.00 12.67 71 GLN A C 1
ATOM 486 O O . GLN A 1 71 ? 18.888 50.022 6.740 1.00 13.67 71 GLN A O 1
ATOM 492 N N . LEU A 1 72 ? 20.320 48.308 6.998 1.00 11.06 72 LEU A N 1
ATOM 493 C CA . LEU A 1 72 ? 21.073 48.669 5.798 1.00 12.54 72 LEU A CA 1
ATOM 494 C C . LEU A 1 72 ? 20.222 48.604 4.530 1.00 13.58 72 LEU A C 1
ATOM 495 O O . LEU A 1 72 ? 20.370 49.439 3.632 1.00 13.68 72 LEU A O 1
ATOM 500 N N . SER A 1 73 ? 19.329 47.621 4.455 1.00 15.36 73 SER A N 1
ATOM 501 C CA . SER A 1 73 ? 18.478 47.474 3.277 1.00 15.55 73 SER A CA 1
ATOM 502 C C . SER A 1 73 ? 17.501 48.640 3.134 1.00 15.83 73 SER A C 1
ATOM 503 O O . SER A 1 73 ? 16.978 48.883 2.049 1.00 16.89 73 SER A O 1
ATOM 506 N N . LEU A 1 74 ? 17.261 49.359 4.228 1.00 14.76 74 LEU A N 1
ATOM 507 C CA . LEU A 1 74 ? 16.343 50.495 4.224 1.00 14.72 74 LEU A CA 1
ATOM 508 C C . LEU A 1 74 ? 16.974 51.776 3.695 1.00 14.50 74 LEU A C 1
ATOM 509 O O . LEU A 1 74 ? 16.273 52.742 3.394 1.00 14.75 74 LEU A O 1
ATOM 514 N N . ILE A 1 75 ? 18.297 51.777 3.588 1.00 16.01 75 ILE A N 1
ATOM 515 C CA . ILE A 1 75 ? 19.035 52.940 3.114 1.00 16.11 75 ILE A CA 1
ATOM 516 C C . ILE A 1 75 ? 19.436 52.784 1.645 1.00 17.70 75 ILE A C 1
ATOM 517 O O . ILE A 1 75 ? 20.150 51.848 1.280 1.00 17.56 75 ILE A O 1
ATOM 522 N N . SER A 1 76 ? 18.969 53.701 0.805 1.00 18.02 76 SER A N 1
ATOM 523 C CA . SER A 1 76 ? 19.293 53.650 -0.614 1.00 20.88 76 SER A CA 1
ATOM 524 C C . SER A 1 76 ? 19.708 55.021 -1.124 1.00 22.57 76 SER A C 1
ATOM 525 O O . SER A 1 76 ? 19.497 56.035 -0.461 1.00 22.41 76 SER A O 1
ATOM 528 N N . SER A 1 77 ? 20.305 55.048 -2.307 1.00 24.84 77 SER A N 1
ATOM 529 C CA . SER A 1 77 ? 20.748 56.305 -2.885 1.00 28.18 77 SER A CA 1
ATOM 530 C C . SER A 1 77 ? 19.833 56.753 -4.012 1.00 29.78 77 SER A C 1
ATOM 531 O O . SER A 1 77 ? 19.228 55.934 -4.703 1.00 29.48 77 SER A O 1
ATOM 534 N N . CYS A 1 78 ? 19.722 58.063 -4.181 1.00 30.26 78 CYS A N 1
ATOM 535 C CA . CYS A 1 78 ? 18.909 58.622 -5.245 1.00 32.15 78 CYS A CA 1
ATOM 536 C C . CYS A 1 78 ? 19.681 59.840 -5.727 1.00 32.34 78 CYS A C 1
ATOM 537 O O . CYS A 1 78 ? 20.309 60.540 -4.926 1.00 31.97 78 CYS A O 1
ATOM 541 N N . THR A 1 79 ? 19.660 60.076 -7.032 1.00 32.94 79 THR A N 1
ATOM 542 C CA . THR A 1 79 ? 20.376 61.201 -7.614 1.00 34.15 79 THR A CA 1
ATOM 543 C C . THR A 1 79 ? 19.419 62.208 -8.237 1.00 33.82 79 THR A C 1
ATOM 544 O O . THR A 1 79 ? 19.840 63.242 -8.753 1.00 34.66 79 THR A O 1
ATOM 548 N N . ASN A 1 80 ? 18.129 61.896 -8.183 1.00 33.92 80 ASN A N 1
ATOM 549 C CA . ASN A 1 80 ? 17.104 62.770 -8.736 1.00 33.35 80 ASN A CA 1
ATOM 550 C C . ASN A 1 80 ? 16.253 63.335 -7.603 1.00 32.18 80 ASN A C 1
ATOM 551 O O . ASN A 1 80 ? 15.444 62.625 -7.009 1.00 31.83 80 ASN A O 1
ATOM 556 N N . LEU A 1 81 ? 16.436 64.619 -7.315 1.00 31.96 81 LEU A N 1
ATOM 557 C CA . LEU A 1 81 ? 15.699 65.284 -6.245 1.00 30.89 81 LEU A CA 1
ATOM 558 C C . LEU A 1 81 ? 14.183 65.175 -6.412 1.00 30.70 81 LEU A C 1
ATOM 559 O O . LEU A 1 81 ? 13.468 64.844 -5.468 1.00 28.70 81 LEU A O 1
ATOM 564 N N . ALA A 1 82 ? 13.695 65.455 -7.616 1.00 30.85 82 ALA A N 1
ATOM 565 C CA . ALA A 1 82 ? 12.264 65.389 -7.891 1.00 33.74 82 ALA A CA 1
ATOM 566 C C . ALA A 1 82 ? 11.685 64.033 -7.498 1.00 34.94 82 ALA A C 1
ATOM 567 O O . ALA A 1 82 ? 10.585 63.951 -6.947 1.00 35.99 82 ALA A O 1
ATOM 569 N N . GLU A 1 83 ? 12.431 62.972 -7.782 1.00 36.31 83 GLU A N 1
ATOM 570 C CA . GLU A 1 83 ? 11.989 61.623 -7.457 1.00 38.52 83 GLU A CA 1
ATOM 571 C C . GLU A 1 83 ? 12.342 61.289 -6.010 1.00 38.25 83 GLU A C 1
ATOM 572 O O . GLU A 1 83 ? 11.779 60.372 -5.413 1.00 39.91 83 GLU A O 1
ATOM 578 N N . ALA A 1 84 ? 13.271 62.052 -5.446 1.00 37.17 84 ALA A N 1
ATOM 579 C CA . ALA A 1 84 ? 13.713 61.835 -4.073 1.00 35.92 84 ALA A CA 1
ATOM 580 C C . ALA A 1 84 ? 12.675 62.249 -3.031 1.00 35.80 84 ALA A C 1
ATOM 581 O O . ALA A 1 84 ? 12.592 61.647 -1.960 1.00 36.09 84 ALA A O 1
ATOM 583 N N . VAL A 1 85 ? 11.883 63.270 -3.344 1.00 34.07 85 VAL A N 1
ATOM 584 C CA . VAL A 1 85 ? 10.872 63.762 -2.410 1.00 32.27 85 VAL A CA 1
ATOM 585 C C . VAL A 1 85 ? 9.558 62.993 -2.469 1.00 31.90 85 VAL A C 1
ATOM 586 O O . VAL A 1 85 ? 8.653 63.231 -1.666 1.00 30.63 85 VAL A O 1
ATOM 590 N N . GLU A 1 86 ? 9.454 62.068 -3.416 1.00 33.46 86 GLU A N 1
ATOM 591 C CA . GLU A 1 86 ? 8.240 61.275 -3.571 1.00 33.95 86 GLU A CA 1
ATOM 592 C C . GLU A 1 86 ? 7.910 60.460 -2.324 1.00 31.29 86 GLU A C 1
ATOM 593 O O . GLU A 1 86 ? 8.731 59.671 -1.862 1.00 32.75 86 GLU A O 1
ATOM 599 N N . GLY A 1 87 ? 6.707 60.658 -1.790 1.00 28.70 87 GLY A N 1
ATOM 600 C CA . GLY A 1 87 ? 6.266 59.919 -0.618 1.00 26.25 87 GLY A CA 1
ATOM 601 C C . GLY A 1 87 ? 7.097 60.108 0.636 1.00 24.72 87 GLY A C 1
ATOM 602 O O . GLY A 1 87 ? 7.079 59.270 1.540 1.00 24.42 87 GLY A O 1
ATOM 603 N N . VAL A 1 88 ? 7.831 61.210 0.693 1.00 21.28 88 VAL A N 1
ATOM 604 C CA . VAL A 1 88 ? 8.666 61.506 1.850 1.00 20.32 88 VAL A CA 1
ATOM 605 C C . VAL A 1 88 ? 7.929 62.413 2.829 1.00 18.76 88 VAL A C 1
ATOM 606 O O . VAL A 1 88 ? 7.237 63.349 2.424 1.00 21.59 88 VAL A O 1
ATOM 610 N N . VAL A 1 89 ? 8.073 62.136 4.121 1.00 18.12 89 VAL A N 1
ATOM 611 C CA . VAL A 1 89 ? 7.401 62.933 5.144 1.00 18.32 89 VAL A CA 1
ATOM 612 C C . VAL A 1 89 ? 8.350 63.856 5.903 1.00 17.49 89 VAL A C 1
ATOM 613 O O . VAL A 1 89 ? 7.914 64.764 6.604 1.00 16.64 89 VAL A O 1
ATOM 617 N N . HIS A 1 90 ? 9.648 63.614 5.769 1.00 15.90 90 HIS A N 1
ATOM 618 C CA . HIS A 1 90 ? 10.647 64.435 6.443 1.00 13.76 90 HIS A CA 1
ATOM 619 C C . HIS A 1 90 ? 11.894 64.524 5.584 1.00 13.02 90 HIS A C 1
ATOM 620 O O . HIS A 1 90 ? 12.397 63.507 5.123 1.00 12.84 90 HIS A O 1
ATOM 627 N N . ILE A 1 91 ? 12.381 65.744 5.370 1.00 12.34 91 ILE A N 1
ATOM 628 C CA . ILE A 1 91 ? 13.593 65.964 4.595 1.00 12.78 91 ILE A CA 1
ATOM 629 C C . ILE A 1 91 ? 14.588 66.660 5.515 1.00 12.65 91 ILE A C 1
ATOM 630 O O . ILE A 1 91 ? 14.315 67.747 6.030 1.00 11.47 91 ILE A O 1
ATOM 635 N N . GLN A 1 92 ? 15.735 66.022 5.731 1.00 12.27 92 GLN A N 1
ATOM 636 C CA . GLN A 1 92 ? 16.763 66.590 6.592 1.00 11.25 92 GLN A CA 1
ATOM 637 C C . GLN A 1 92 ? 17.909 67.064 5.712 1.00 12.14 92 GLN A C 1
ATOM 638 O O . GLN A 1 92 ? 18.575 66.260 5.060 1.00 12.74 92 GLN A O 1
ATOM 644 N N . GLU A 1 93 ? 18.115 68.376 5.683 1.00 12.21 93 GLU A N 1
ATOM 645 C CA . GLU A 1 93 ? 19.174 68.973 4.885 1.00 13.07 93 GLU A CA 1
ATOM 646 C C . GLU A 1 93 ? 20.481 68.886 5.655 1.00 12.72 93 GLU A C 1
ATOM 647 O O . GLU A 1 93 ? 20.566 69.295 6.816 1.00 12.75 93 GLU A O 1
ATOM 653 N N . CYS A 1 94 ? 21.497 68.350 4.990 1.00 13.13 94 CYS A N 1
ATOM 654 C CA . CYS A 1 94 ? 22.804 68.134 5.627 1.00 13.09 94 CYS A CA 1
ATOM 655 C C . CYS A 1 94 ? 23.988 68.644 4.779 1.00 15.32 94 CYS A C 1
ATOM 656 O O . CYS A 1 94 ? 24.988 67.964 4.590 1.00 16.34 94 CYS A O 1
ATOM 659 N N . VAL A 1 95 ? 23.916 69.860 4.255 1.00 16.32 95 VAL A N 1
ATOM 660 C CA . VAL A 1 95 ? 25.036 70.387 3.487 1.00 17.56 95 VAL A CA 1
ATOM 661 C C . VAL A 1 95 ? 25.871 71.305 4.382 1.00 17.65 95 VAL A C 1
ATOM 662 O O . VAL A 1 95 ? 25.513 71.548 5.538 1.00 16.61 95 VAL A O 1
ATOM 666 N N . PRO A 1 96 ? 27.008 71.810 3.873 1.00 19.28 96 PRO A N 1
ATOM 667 C CA . PRO A 1 96 ? 27.859 72.695 4.674 1.00 19.16 96 PRO A CA 1
ATOM 668 C C . PRO A 1 96 ? 27.136 73.889 5.295 1.00 19.02 96 PRO A C 1
ATOM 669 O O . PRO A 1 96 ? 26.074 74.302 4.827 1.00 16.88 96 PRO A O 1
ATOM 673 N N . GLU A 1 97 ? 27.725 74.432 6.357 1.00 18.61 97 GLU A N 1
ATOM 674 C CA . GLU A 1 97 ? 27.169 75.586 7.052 1.00 20.29 97 GLU A CA 1
ATOM 675 C C . GLU A 1 97 ? 27.471 76.827 6.227 1.00 20.44 97 GLU A C 1
ATOM 676 O O . GLU A 1 97 ? 28.303 77.661 6.598 1.00 22.01 97 GLU A O 1
ATOM 682 N N . ASN A 1 98 ? 26.796 76.923 5.090 1.00 18.39 98 ASN A N 1
ATOM 683 C CA . ASN A 1 98 ? 26.952 78.043 4.177 1.00 18.25 98 ASN A CA 1
ATOM 684 C C . ASN A 1 98 ? 25.534 78.504 3.856 1.00 16.28 98 ASN A C 1
ATOM 685 O O . ASN A 1 98 ? 24.775 77.780 3.216 1.00 16.42 98 ASN A O 1
ATOM 690 N N . LEU A 1 99 ? 25.184 79.703 4.310 1.00 16.44 99 LEU A N 1
ATOM 691 C CA . LEU A 1 99 ? 23.841 80.241 4.098 1.00 16.32 99 LEU A CA 1
ATOM 692 C C . LEU A 1 99 ? 23.383 80.237 2.642 1.00 16.15 99 LEU A C 1
ATOM 693 O O . LEU A 1 99 ? 22.277 79.786 2.337 1.00 15.89 99 LEU A O 1
ATOM 698 N N . ASP A 1 100 ? 24.221 80.738 1.740 1.00 17.26 100 ASP A N 1
ATOM 699 C CA . ASP A 1 100 ? 23.846 80.768 0.332 1.00 18.01 100 ASP A CA 1
ATOM 700 C C . ASP A 1 100 ? 23.481 79.379 -0.179 1.00 17.93 100 ASP A C 1
ATOM 701 O O . ASP A 1 100 ? 22.482 79.216 -0.881 1.00 16.91 100 ASP A O 1
ATOM 706 N N . LEU A 1 101 ? 24.289 78.382 0.174 1.00 16.48 101 LEU A N 1
ATOM 707 C CA . LEU A 1 101 ? 24.034 77.020 -0.280 1.00 17.23 101 LEU A CA 1
ATOM 708 C C . LEU A 1 101 ? 22.762 76.440 0.316 1.00 14.84 101 LEU A C 1
ATOM 709 O O . LEU A 1 101 ? 21.984 75.795 -0.388 1.00 16.40 101 LEU A O 1
ATOM 714 N N . LYS A 1 102 ? 22.545 76.650 1.609 1.00 14.21 102 LYS A N 1
ATOM 715 C CA . LYS A 1 102 ? 21.336 76.127 2.225 1.00 13.55 102 LYS A CA 1
ATOM 716 C C . LYS A 1 102 ? 20.094 76.781 1.627 1.00 13.96 102 LYS A C 1
ATOM 717 O O . LYS A 1 102 ? 19.091 76.111 1.392 1.00 12.57 102 LYS A O 1
ATOM 723 N N . ARG A 1 103 ? 20.159 78.085 1.378 1.00 13.68 103 ARG A N 1
ATOM 724 C CA . ARG A 1 103 ? 19.012 78.780 0.797 1.00 13.79 103 ARG A CA 1
ATOM 725 C C . ARG A 1 103 ? 18.702 78.238 -0.594 1.00 14.19 103 ARG A C 1
ATOM 726 O O . ARG A 1 103 ? 17.533 78.106 -0.974 1.00 13.54 103 ARG A O 1
ATOM 734 N N . LYS A 1 104 ? 19.747 77.916 -1.350 1.00 14.14 104 LYS A N 1
ATOM 735 C CA . LYS A 1 104 ? 19.570 77.385 -2.697 1.00 14.39 104 LYS A CA 1
ATOM 736 C C . LYS A 1 104 ? 18.856 76.038 -2.638 1.00 14.06 104 LYS A C 1
ATOM 737 O O . LYS A 1 104 ? 17.898 75.796 -3.368 1.00 14.36 104 LYS A O 1
ATOM 743 N N . ILE A 1 105 ? 19.320 75.161 -1.756 1.00 13.13 105 ILE A N 1
ATOM 744 C CA . ILE A 1 105 ? 18.710 73.848 -1.622 1.00 13.83 105 ILE A CA 1
ATOM 745 C C . ILE A 1 105 ? 17.259 73.936 -1.167 1.00 12.34 105 ILE A C 1
ATOM 746 O O . ILE A 1 105 ? 16.393 73.258 -1.715 1.00 13.48 105 ILE A O 1
ATOM 751 N N . PHE A 1 106 ? 16.981 74.782 -0.184 1.00 13.82 106 PHE A N 1
ATOM 752 C CA . PHE A 1 106 ? 15.610 74.904 0.287 1.00 12.37 106 PHE A CA 1
ATOM 753 C C . PHE A 1 106 ? 14.703 75.519 -0.770 1.00 13.50 106 PHE A C 1
ATOM 754 O O . PHE A 1 106 ? 13.520 75.190 -0.840 1.00 14.35 106 PHE A O 1
ATOM 762 N N . ALA A 1 107 ? 15.257 76.393 -1.603 1.00 13.55 107 ALA A N 1
ATOM 763 C CA . ALA A 1 107 ? 14.468 76.996 -2.673 1.00 12.19 107 ALA A CA 1
ATOM 764 C C . ALA A 1 107 ? 14.139 75.894 -3.678 1.00 14.08 107 ALA A C 1
ATOM 765 O O . ALA A 1 107 ? 13.031 75.831 -4.207 1.00 14.63 107 ALA A O 1
ATOM 767 N N . GLN A 1 108 ? 15.105 75.015 -3.935 1.00 14.73 108 GLN A N 1
ATOM 768 C CA . GLN A 1 108 ? 14.881 73.921 -4.876 1.00 14.41 108 GLN A CA 1
ATOM 769 C C . GLN A 1 108 ? 13.809 72.968 -4.346 1.00 15.42 108 GLN A C 1
ATOM 770 O O . GLN A 1 108 ? 12.929 72.533 -5.094 1.00 15.89 108 GLN A O 1
ATOM 776 N N . LEU A 1 109 ? 13.881 72.652 -3.056 1.00 15.10 109 LEU A N 1
ATOM 777 C CA . LEU A 1 109 ? 12.904 71.764 -2.430 1.00 16.05 109 LEU A CA 1
ATOM 778 C C . LEU A 1 109 ? 11.524 72.422 -2.407 1.00 16.78 109 LEU A C 1
ATOM 779 O O . LEU A 1 109 ? 10.505 71.765 -2.610 1.00 17.87 109 LEU A O 1
ATOM 784 N N . ASP A 1 110 ? 11.510 73.730 -2.177 1.00 16.75 110 ASP A N 1
ATOM 785 C CA . ASP A 1 110 ? 10.277 74.504 -2.101 1.00 17.72 110 ASP A CA 1
ATOM 786 C C . ASP A 1 110 ? 9.406 74.420 -3.357 1.00 19.45 110 ASP A C 1
ATOM 787 O O . ASP A 1 110 ? 8.182 74.533 -3.283 1.00 18.32 110 ASP A O 1
ATOM 792 N N . SER A 1 111 ? 10.032 74.214 -4.508 1.00 19.69 111 SER A N 1
ATOM 793 C CA . SER A 1 111 ? 9.289 74.151 -5.761 1.00 20.26 111 SER A CA 1
ATOM 794 C C . SER A 1 111 ? 8.755 72.769 -6.115 1.00 22.01 111 SER A C 1
ATOM 795 O O . SER A 1 111 ? 7.984 72.629 -7.068 1.00 22.66 111 SER A O 1
ATOM 798 N N . ILE A 1 112 ? 9.143 71.751 -5.353 1.00 20.65 112 ILE A N 1
ATOM 799 C CA . ILE A 1 112 ? 8.707 70.394 -5.659 1.00 22.02 112 ILE A CA 1
ATOM 800 C C . ILE A 1 112 ? 7.976 69.624 -4.566 1.00 22.21 112 ILE A C 1
ATOM 801 O O . ILE A 1 112 ? 7.353 68.601 -4.848 1.00 22.50 112 ILE A O 1
ATOM 806 N N . VAL A 1 113 ? 8.038 70.095 -3.326 1.00 21.00 113 VAL A N 1
ATOM 807 C CA . VAL A 1 113 ? 7.372 69.383 -2.238 1.00 21.09 113 VAL A CA 1
ATOM 808 C C . VAL A 1 113 ? 5.897 69.740 -2.061 1.00 21.63 113 VAL A C 1
ATOM 809 O O . VAL A 1 113 ? 5.422 70.754 -2.577 1.00 22.38 113 VAL A O 1
ATOM 813 N N . ASP A 1 114 ? 5.183 68.883 -1.335 1.00 22.24 114 ASP A N 1
ATOM 814 C CA . ASP A 1 114 ? 3.772 69.097 -1.041 1.00 25.32 114 ASP A CA 1
ATOM 815 C C . ASP A 1 114 ? 3.673 69.890 0.262 1.00 25.08 114 ASP A C 1
ATOM 816 O O . ASP A 1 114 ? 4.663 70.459 0.724 1.00 24.09 114 ASP A O 1
ATOM 821 N N . ASP A 1 115 ? 2.488 69.903 0.865 1.00 24.53 115 ASP A N 1
ATOM 822 C CA . ASP A 1 115 ? 2.267 70.646 2.103 1.00 25.96 115 ASP A CA 1
ATOM 823 C C . ASP A 1 115 ? 2.408 69.822 3.378 1.00 26.22 115 ASP A C 1
ATOM 824 O O . ASP A 1 115 ? 2.283 70.354 4.478 1.00 26.76 115 ASP A O 1
ATOM 829 N N . ARG A 1 116 ? 2.670 68.529 3.238 1.00 27.39 116 ARG A N 1
ATOM 830 C CA . ARG A 1 116 ? 2.809 67.672 4.408 1.00 29.08 116 ARG A CA 1
ATOM 831 C C . ARG A 1 116 ? 4.255 67.566 4.890 1.00 27.29 116 ARG A C 1
ATOM 832 O O . ARG A 1 116 ? 4.547 67.793 6.068 1.00 28.89 116 ARG A O 1
ATOM 840 N N . VAL A 1 117 ? 5.151 67.233 3.969 1.00 23.33 117 VAL A N 1
ATOM 841 C CA . VAL A 1 117 ? 6.562 67.059 4.285 1.00 20.15 117 VAL A CA 1
ATOM 842 C C . VAL A 1 117 ? 7.182 68.182 5.110 1.00 19.18 117 VAL A C 1
ATOM 843 O O . VAL A 1 117 ? 6.886 69.364 4.913 1.00 19.50 117 VAL A O 1
ATOM 847 N N . VAL A 1 118 ? 8.043 67.799 6.047 1.00 16.61 118 VAL A N 1
ATOM 848 C CA . VAL A 1 118 ? 8.737 68.771 6.879 1.00 14.67 118 VAL A CA 1
ATOM 849 C C . VAL A 1 118 ? 10.112 68.991 6.255 1.00 13.46 118 VAL A C 1
ATOM 850 O O . VAL A 1 118 ? 10.798 68.029 5.906 1.00 13.59 118 VAL A O 1
ATOM 854 N N . LEU A 1 119 ? 10.485 70.259 6.096 1.00 11.47 119 LEU A N 1
ATOM 855 C CA . LEU A 1 119 ? 11.777 70.651 5.530 1.00 12.38 119 LEU A CA 1
ATOM 856 C C . LEU A 1 119 ? 12.621 71.062 6.735 1.00 12.31 119 LEU A C 1
ATOM 857 O O . LEU A 1 119 ? 12.397 72.110 7.340 1.00 12.84 119 LEU A O 1
ATOM 862 N N . SER A 1 120 ? 13.597 70.229 7.068 1.00 11.26 120 SER A N 1
ATOM 863 C CA . SER A 1 120 ? 14.420 70.435 8.250 1.00 11.34 120 SER A CA 1
ATOM 864 C C . SER A 1 120 ? 15.910 70.602 7.976 1.00 10.58 120 SER A C 1
ATOM 865 O O . SER A 1 120 ? 16.507 69.803 7.257 1.00 12.90 120 SER A O 1
ATOM 868 N N . SER A 1 121 ? 16.499 71.638 8.570 1.00 10.96 121 SER A N 1
ATOM 869 C CA . SER A 1 121 ? 17.929 71.915 8.422 1.00 11.25 121 SER A CA 1
ATOM 870 C C . SER A 1 121 ? 18.727 71.439 9.635 1.00 10.79 121 SER A C 1
ATOM 871 O O . SER A 1 121 ? 18.271 71.547 10.770 1.00 11.28 121 SER A O 1
ATOM 874 N N . SER A 1 122 ? 19.935 70.940 9.384 1.00 9.85 122 SER A N 1
ATOM 875 C CA . SER A 1 122 ? 20.818 70.458 10.443 1.00 10.67 122 SER A CA 1
ATOM 876 C C . SER A 1 122 ? 21.687 71.586 11.003 1.00 11.30 122 SER A C 1
ATOM 877 O O . SER A 1 122 ? 22.485 71.363 11.916 1.00 12.27 122 SER A O 1
ATOM 880 N N . SER A 1 123 ? 21.519 72.794 10.472 1.00 11.68 123 SER A N 1
ATOM 881 C CA . SER A 1 123 ? 22.338 73.927 10.895 1.00 13.26 123 SER A CA 1
ATOM 882 C C . SER A 1 123 ? 22.615 74.087 12.384 1.00 12.00 123 SER A C 1
ATOM 883 O O . SER A 1 123 ? 21.719 74.020 13.221 1.00 11.16 123 SER A O 1
ATOM 886 N N . SER A 1 124 ? 23.879 74.344 12.692 1.00 13.14 124 SER A N 1
ATOM 887 C CA . SER A 1 124 ? 24.316 74.524 14.065 1.00 13.46 124 SER A CA 1
ATOM 888 C C . SER A 1 124 ? 24.366 75.994 14.449 1.00 15.37 124 SER A C 1
ATOM 889 O O . SER A 1 124 ? 24.564 76.321 15.620 1.00 16.36 124 SER A O 1
ATOM 892 N N . CYS A 1 125 ? 24.184 76.884 13.477 1.00 16.37 125 CYS A N 1
ATOM 893 C CA . CYS A 1 125 ? 24.276 78.309 13.777 1.00 19.91 125 CYS A CA 1
ATOM 894 C C . CYS A 1 125 ? 23.316 79.221 13.016 1.00 19.10 125 CYS A C 1
ATOM 895 O O . CYS A 1 125 ? 22.789 80.175 13.584 1.00 22.78 125 CYS A O 1
ATOM 898 N N . LEU A 1 126 ? 23.094 78.933 11.738 1.00 17.89 126 LEU A N 1
ATOM 899 C CA . LEU A 1 126 ? 22.207 79.754 10.919 1.00 15.87 126 LEU A CA 1
ATOM 900 C C . LEU A 1 126 ? 20.789 79.787 11.471 1.00 16.02 126 LEU A C 1
ATOM 901 O O . LEU A 1 126 ? 20.214 78.750 11.812 1.00 15.49 126 LEU A O 1
ATOM 906 N N . LEU A 1 127 ? 20.226 80.988 11.549 1.00 15.32 127 LEU A N 1
ATOM 907 C CA . LEU A 1 127 ? 18.877 81.171 12.075 1.00 15.72 127 LEU A CA 1
ATOM 908 C C . LEU A 1 127 ? 17.779 80.864 11.055 1.00 14.87 127 LEU A C 1
ATOM 909 O O . LEU A 1 127 ? 17.926 81.123 9.865 1.00 15.06 127 LEU A O 1
ATOM 914 N N . PRO A 1 128 ? 16.658 80.292 11.518 1.00 13.86 128 PRO A N 1
ATOM 915 C CA . PRO A 1 128 ? 15.537 79.957 10.637 1.00 14.58 128 PRO A CA 1
ATOM 916 C C . PRO A 1 128 ? 15.066 81.144 9.792 1.00 14.69 128 PRO A C 1
ATOM 917 O O . PRO A 1 128 ? 14.705 80.981 8.629 1.00 14.97 128 PRO A O 1
ATOM 921 N N . SER A 1 129 ? 15.076 82.337 10.380 1.00 15.59 129 SER A N 1
ATOM 922 C CA . SER A 1 129 ? 14.631 83.525 9.657 1.00 16.01 129 SER A CA 1
ATOM 923 C C . SER A 1 129 ? 15.510 83.827 8.447 1.00 17.10 129 SER A C 1
ATOM 924 O O . SER A 1 129 ? 15.045 84.406 7.467 1.00 16.42 129 SER A O 1
ATOM 927 N N . LYS A 1 130 ? 16.778 83.435 8.512 1.00 16.38 130 LYS A N 1
ATOM 928 C CA . LYS A 1 130 ? 17.693 83.675 7.399 1.00 17.38 130 LYS A CA 1
ATOM 929 C C . LYS A 1 130 ? 17.619 82.533 6.393 1.00 17.13 130 LYS A C 1
ATOM 930 O O . LYS A 1 130 ? 17.863 82.719 5.203 1.00 16.89 130 LYS A O 1
ATOM 936 N N . LEU A 1 131 ? 17.273 81.348 6.883 1.00 16.80 131 LEU A N 1
ATOM 937 C CA . LEU A 1 131 ? 17.195 80.157 6.050 1.00 15.74 131 LEU A CA 1
ATOM 938 C C . LEU A 1 131 ? 15.907 79.964 5.261 1.00 15.38 131 LEU A C 1
ATOM 939 O O . LEU A 1 131 ? 15.940 79.563 4.101 1.00 16.51 131 LEU A O 1
ATOM 944 N N . PHE A 1 132 ? 14.777 80.269 5.889 1.00 14.91 132 PHE A N 1
ATOM 945 C CA . PHE A 1 132 ? 13.482 79.991 5.287 1.00 14.60 132 PHE A CA 1
ATOM 946 C C . PHE A 1 132 ? 12.559 81.118 4.844 1.00 16.28 132 PHE A C 1
ATOM 947 O O . PHE A 1 132 ? 11.558 80.859 4.181 1.00 17.14 132 PHE A O 1
ATOM 955 N N . THR A 1 133 ? 12.860 82.350 5.221 1.00 17.51 133 THR A N 1
ATOM 956 C CA . THR A 1 133 ? 11.995 83.457 4.840 1.00 18.23 133 THR A CA 1
ATOM 957 C C . THR A 1 133 ? 11.803 83.535 3.326 1.00 18.40 133 THR A C 1
ATOM 958 O O . THR A 1 133 ? 12.759 83.402 2.561 1.00 18.51 133 THR A O 1
ATOM 962 N N . GLY A 1 134 ? 10.553 83.720 2.905 1.00 18.47 134 GLY A N 1
ATOM 963 C CA . GLY A 1 134 ? 10.253 83.825 1.486 1.00 17.93 134 GLY A CA 1
ATOM 964 C C . GLY A 1 134 ? 9.812 82.542 0.807 1.00 19.18 134 GLY A C 1
ATOM 965 O O . GLY A 1 134 ? 9.312 82.575 -0.319 1.00 19.41 134 GLY A O 1
ATOM 966 N N . LEU A 1 135 ? 9.994 81.408 1.479 1.00 15.96 135 LEU A N 1
ATOM 967 C CA . LEU A 1 135 ? 9.610 80.120 0.915 1.00 16.22 135 LEU A CA 1
ATOM 968 C C . LEU A 1 135 ? 8.107 79.917 1.008 1.00 15.28 135 LEU A C 1
ATOM 969 O O . LEU A 1 135 ? 7.488 80.274 2.006 1.00 16.82 135 LEU A O 1
ATOM 974 N N . ALA A 1 136 ? 7.519 79.346 -0.034 1.00 15.53 136 ALA A N 1
ATOM 975 C CA . ALA A 1 136 ? 6.085 79.102 -0.033 1.00 16.07 136 ALA A CA 1
ATOM 976 C C . ALA A 1 136 ? 5.716 78.119 1.076 1.00 16.87 136 ALA A C 1
ATOM 977 O O . ALA A 1 136 ? 4.648 78.225 1.679 1.00 17.53 136 ALA A O 1
ATOM 979 N N . HIS A 1 137 ? 6.608 77.171 1.349 1.00 14.87 137 HIS A N 1
ATOM 980 C CA . HIS A 1 137 ? 6.364 76.156 2.374 1.00 14.64 137 HIS A CA 1
ATOM 981 C C . HIS A 1 137 ? 7.027 76.459 3.712 1.00 15.02 137 HIS A C 1
ATOM 982 O O . HIS A 1 137 ? 7.376 75.540 4.454 1.00 15.39 137 HIS A O 1
ATOM 989 N N . VAL A 1 138 ? 7.185 77.741 4.028 1.00 14.32 138 VAL A N 1
ATOM 990 C CA . VAL A 1 138 ? 7.828 78.148 5.276 1.00 15.38 138 VAL A CA 1
ATOM 991 C C . VAL A 1 138 ? 7.170 77.572 6.532 1.00 14.84 138 VAL A C 1
ATOM 992 O O . VAL A 1 138 ? 7.830 77.386 7.552 1.00 15.95 138 VAL A O 1
ATOM 996 N N . LYS A 1 139 ? 5.874 77.288 6.468 1.00 15.53 139 LYS A N 1
ATOM 997 C CA . LYS A 1 139 ? 5.178 76.729 7.626 1.00 16.01 139 LYS A CA 1
ATOM 998 C C . LYS A 1 139 ? 5.664 75.322 7.953 1.00 14.76 139 LYS A C 1
ATOM 999 O O . LYS A 1 139 ? 5.468 74.838 9.065 1.00 16.46 139 LYS A O 1
ATOM 1005 N N . GLN A 1 140 ? 6.299 74.676 6.980 1.00 14.59 140 GLN A N 1
ATOM 1006 C CA . GLN A 1 140 ? 6.803 73.317 7.154 1.00 14.09 140 GLN A CA 1
ATOM 1007 C C . GLN A 1 140 ? 8.303 73.301 7.412 1.00 12.93 140 GLN A C 1
ATOM 1008 O O . GLN A 1 140 ? 8.902 72.233 7.481 1.00 13.26 140 GLN A O 1
ATOM 1014 N N . CYS A 1 141 ? 8.902 74.481 7.546 1.00 12.76 141 CYS A N 1
ATOM 1015 C CA . CYS A 1 141 ? 10.344 74.586 7.767 1.00 13.01 141 CYS A CA 1
ATOM 1016 C C . CYS A 1 141 ? 10.759 74.641 9.226 1.00 12.37 141 CYS A C 1
ATOM 1017 O O . CYS A 1 141 ? 10.074 75.227 10.062 1.00 13.25 141 CYS A O 1
ATOM 1020 N N . ILE A 1 142 ? 11.912 74.047 9.520 1.00 10.38 142 ILE A N 1
ATOM 1021 C CA . ILE A 1 142 ? 12.412 74.018 10.885 1.00 10.09 142 ILE A CA 1
ATOM 1022 C C . ILE A 1 142 ? 13.879 73.620 10.894 1.00 9.73 142 ILE A C 1
ATOM 1023 O O . ILE A 1 142 ? 14.385 73.054 9.929 1.00 10.41 142 ILE A O 1
ATOM 1028 N N . VAL A 1 143 ? 14.560 73.963 11.979 1.00 10.90 143 VAL A N 1
ATOM 1029 C CA . VAL A 1 143 ? 15.943 73.568 12.165 1.00 11.14 143 VAL A CA 1
ATOM 1030 C C . VAL A 1 143 ? 15.856 72.442 13.186 1.00 10.97 143 VAL A C 1
ATOM 1031 O O . VAL A 1 143 ? 15.167 72.566 14.198 1.00 10.53 143 VAL A O 1
ATOM 1035 N N . ALA A 1 144 ? 16.513 71.329 12.888 1.00 11.19 144 ALA A N 1
ATOM 1036 C CA . ALA A 1 144 ? 16.564 70.192 13.804 1.00 11.08 144 ALA A CA 1
ATOM 1037 C C . ALA A 1 144 ? 18.059 69.951 13.858 1.00 11.28 144 ALA A C 1
ATOM 1038 O O . ALA A 1 144 ? 18.617 69.226 13.032 1.00 10.88 144 ALA A O 1
ATOM 1040 N N . HIS A 1 145 ? 18.701 70.600 14.823 1.00 11.39 145 HIS A N 1
ATOM 1041 C CA . HIS A 1 145 ? 20.146 70.525 14.992 1.00 12.14 145 HIS A CA 1
ATOM 1042 C C . HIS A 1 145 ? 20.606 69.389 15.896 1.00 11.97 145 HIS A C 1
ATOM 1043 O O . HIS A 1 145 ? 20.308 69.378 17.088 1.00 12.17 145 HIS A O 1
ATOM 1050 N N . PRO A 1 146 ? 21.349 68.421 15.334 1.00 11.80 146 PRO A N 1
ATOM 1051 C CA . PRO A 1 146 ? 21.846 67.289 16.114 1.00 11.49 146 PRO A CA 1
ATOM 1052 C C . PRO A 1 146 ? 23.216 67.630 16.699 1.00 13.29 146 PRO A C 1
ATOM 1053 O O . PRO A 1 146 ? 23.858 68.602 16.281 1.00 13.12 146 PRO A O 1
ATOM 1057 N N . VAL A 1 147 ? 23.661 66.825 17.656 1.00 12.71 147 VAL A N 1
ATOM 1058 C CA . VAL A 1 147 ? 24.949 67.037 18.303 1.00 13.06 147 VAL A CA 1
ATOM 1059 C C . VAL A 1 147 ? 25.875 65.877 17.965 1.00 15.34 147 VAL A C 1
ATOM 1060 O O . VAL A 1 147 ? 25.510 64.719 18.145 1.00 15.42 147 VAL A O 1
ATOM 1064 N N . ASN A 1 148 ? 27.070 66.183 17.470 1.00 14.83 148 ASN A N 1
ATOM 1065 C CA . ASN A 1 148 ? 28.016 65.136 17.121 1.00 17.29 148 ASN A CA 1
ATOM 1066 C C . ASN A 1 148 ? 28.677 64.532 18.353 1.00 17.40 148 ASN A C 1
ATOM 1067 O O . ASN A 1 148 ? 29.114 65.257 19.249 1.00 17.32 148 ASN A O 1
ATOM 1072 N N . PRO A 1 149 ? 28.733 63.188 18.431 1.00 17.50 149 PRO A N 1
ATOM 1073 C CA . PRO A 1 149 ? 28.225 62.199 17.468 1.00 17.67 149 PRO A CA 1
ATOM 1074 C C . PRO A 1 149 ? 26.761 61.851 17.777 1.00 17.73 149 PRO A C 1
ATOM 1075 O O . PRO A 1 149 ? 26.459 61.306 18.837 1.00 17.27 149 PRO A O 1
ATOM 1079 N N . PRO A 1 150 ? 25.842 62.150 16.839 1.00 17.72 150 PRO A N 1
ATOM 1080 C CA . PRO A 1 150 ? 24.398 61.914 16.946 1.00 17.17 150 PRO A CA 1
ATOM 1081 C C . PRO A 1 150 ? 23.959 60.518 17.347 1.00 15.79 150 PRO A C 1
ATOM 1082 O O . PRO A 1 150 ? 22.906 60.354 17.962 1.00 18.48 150 PRO A O 1
ATOM 1086 N N . TYR A 1 151 ? 24.743 59.504 16.997 1.00 15.76 151 TYR A N 1
ATOM 1087 C CA . TYR A 1 151 ? 24.348 58.148 17.342 1.00 16.23 151 TYR A CA 1
ATOM 1088 C C . TYR A 1 151 ? 24.447 57.909 18.841 1.00 16.19 151 TYR A C 1
ATOM 1089 O O . TYR A 1 151 ? 23.767 57.035 19.383 1.00 16.42 151 TYR A O 1
ATOM 1098 N N . TYR A 1 152 ? 25.288 58.692 19.513 1.00 16.07 152 TYR A N 1
ATOM 1099 C CA . TYR A 1 152 ? 25.460 58.545 20.950 1.00 15.38 152 TYR A CA 1
ATOM 1100 C C . TYR A 1 152 ? 24.854 59.696 21.754 1.00 14.14 152 TYR A C 1
ATOM 1101 O O . TYR A 1 152 ? 24.380 59.489 22.869 1.00 14.85 152 TYR A O 1
ATOM 1110 N N . ILE A 1 153 ? 24.877 60.905 21.201 1.00 12.90 153 ILE A N 1
ATOM 1111 C CA . ILE A 1 153 ? 24.289 62.059 21.889 1.00 12.71 153 ILE A CA 1
ATOM 1112 C C . ILE A 1 153 ? 22.910 62.275 21.278 1.00 11.41 153 ILE A C 1
ATOM 1113 O O . ILE A 1 153 ? 22.777 62.667 20.121 1.00 14.15 153 ILE A O 1
ATOM 1118 N N . PRO A 1 154 ? 21.859 62.038 22.065 1.00 11.41 154 PRO A N 1
ATOM 1119 C CA . PRO A 1 154 ? 20.487 62.187 21.578 1.00 10.85 154 PRO A CA 1
ATOM 1120 C C . PRO A 1 154 ? 19.868 63.563 21.381 1.00 9.08 154 PRO A C 1
ATOM 1121 O O . PRO A 1 154 ? 18.865 63.683 20.687 1.00 11.06 154 PRO A O 1
ATOM 1125 N N . LEU A 1 155 ? 20.448 64.600 21.967 1.00 10.63 155 LEU A N 1
ATOM 1126 C CA . LEU A 1 155 ? 19.860 65.928 21.834 1.00 10.51 155 LEU A CA 1
ATOM 1127 C C . LEU A 1 155 ? 19.658 66.439 20.412 1.00 10.68 155 LEU A C 1
ATOM 1128 O O . LEU A 1 155 ? 20.557 66.360 19.572 1.00 11.27 155 LEU A O 1
ATOM 1133 N N . VAL A 1 156 ? 18.464 66.968 20.159 1.00 10.50 156 VAL A N 1
ATOM 1134 C CA . VAL A 1 156 ? 18.149 67.585 18.876 1.00 11.64 156 VAL A CA 1
ATOM 1135 C C . VAL A 1 156 ? 17.434 68.892 19.196 1.00 11.15 156 VAL A C 1
ATOM 1136 O O . VAL A 1 156 ? 16.345 68.905 19.777 1.00 12.96 156 VAL A O 1
ATOM 1140 N N . GLU A 1 157 ? 18.063 70.002 18.837 1.00 11.31 157 GLU A N 1
ATOM 1141 C CA . GLU A 1 157 ? 17.472 71.305 19.096 1.00 10.78 157 GLU A CA 1
ATOM 1142 C C . GLU A 1 157 ? 16.519 71.674 17.968 1.00 11.41 157 GLU A C 1
ATOM 1143 O O . GLU A 1 157 ? 16.942 71.828 16.824 1.00 12.13 157 GLU A O 1
ATOM 1149 N N . LEU A 1 158 ? 15.233 71.791 18.285 1.00 10.74 158 LEU A N 1
ATOM 1150 C CA . LEU A 1 158 ? 14.245 72.160 17.280 1.00 11.65 158 LEU A CA 1
ATOM 1151 C C . LEU A 1 158 ? 14.060 73.669 17.370 1.00 11.86 158 LEU A C 1
ATOM 1152 O O . LEU A 1 158 ? 13.591 74.187 18.384 1.00 12.26 158 LEU A O 1
ATOM 1157 N N . VAL A 1 159 ? 14.446 74.369 16.311 1.00 12.26 159 VAL A N 1
ATOM 1158 C CA . VAL A 1 159 ? 14.339 75.821 16.273 1.00 13.28 159 VAL A CA 1
ATOM 1159 C C . VAL A 1 159 ? 13.424 76.204 15.123 1.00 13.35 159 VAL A C 1
ATOM 1160 O O . VAL A 1 159 ? 13.712 75.918 13.960 1.00 11.59 159 VAL A O 1
ATOM 1164 N N . PRO A 1 160 ? 12.306 76.873 15.432 1.00 15.55 160 PRO A N 1
ATOM 1165 C CA . PRO A 1 160 ? 11.367 77.268 14.388 1.00 15.91 160 PRO A CA 1
ATOM 1166 C C . PRO A 1 160 ? 11.548 78.653 13.798 1.00 14.97 160 PRO A C 1
ATOM 1167 O O . PRO A 1 160 ? 12.213 79.518 14.369 1.00 16.31 160 PRO A O 1
ATOM 1171 N N . HIS A 1 161 ? 10.946 78.832 12.630 1.00 15.25 161 HIS A N 1
ATOM 1172 C CA . HIS A 1 161 ? 10.933 80.113 11.957 1.00 15.23 161 HIS A CA 1
ATOM 1173 C C . HIS A 1 161 ? 9.685 80.727 12.587 1.00 16.67 161 HIS A C 1
ATOM 1174 O O . HIS A 1 161 ? 8.808 79.997 13.055 1.00 16.53 161 HIS A O 1
ATOM 1181 N N . PRO A 1 162 ? 9.600 82.062 12.649 1.00 18.52 162 PRO A N 1
ATOM 1182 C CA . PRO A 1 162 ? 8.415 82.686 13.245 1.00 20.36 162 PRO A CA 1
ATOM 1183 C C . PRO A 1 162 ? 7.094 82.188 12.646 1.00 19.99 162 PRO A C 1
ATOM 1184 O O . PRO A 1 162 ? 6.067 82.177 13.324 1.00 20.60 162 PRO A O 1
ATOM 1188 N N . GLU A 1 163 ? 7.128 81.763 11.385 1.00 19.70 163 GLU A N 1
ATOM 1189 C CA . GLU A 1 163 ? 5.927 81.276 10.712 1.00 18.95 163 GLU A CA 1
ATOM 1190 C C . GLU A 1 163 ? 5.779 79.758 10.710 1.00 17.93 163 GLU A C 1
ATOM 1191 O O . GLU A 1 163 ? 4.820 79.223 10.145 1.00 16.84 163 GLU A O 1
ATOM 1197 N N . THR A 1 164 ? 6.722 79.054 11.330 1.00 16.54 164 THR A N 1
ATOM 1198 C CA . THR A 1 164 ? 6.634 77.600 11.381 1.00 16.42 164 THR A CA 1
ATOM 1199 C C . THR A 1 164 ? 5.357 77.240 12.144 1.00 17.07 164 THR A C 1
ATOM 1200 O O . THR A 1 164 ? 5.061 77.837 13.177 1.00 17.71 164 THR A O 1
ATOM 1204 N N . SER A 1 165 ? 4.601 76.273 11.634 1.00 17.06 165 SER A N 1
ATOM 1205 C CA . SER A 1 165 ? 3.356 75.878 12.291 1.00 18.81 165 SER A CA 1
ATOM 1206 C C . SER A 1 165 ? 3.591 74.981 13.501 1.00 19.38 165 SER A C 1
ATOM 1207 O O . SER A 1 165 ? 4.596 74.274 13.583 1.00 17.07 165 SER A O 1
ATOM 1210 N N . PRO A 1 166 ? 2.669 75.019 14.474 1.00 20.09 166 PRO A N 1
ATOM 1211 C CA . PRO A 1 166 ? 2.816 74.182 15.665 1.00 20.60 166 PRO A CA 1
ATOM 1212 C C . PRO A 1 166 ? 2.887 72.715 15.259 1.00 20.03 166 PRO A C 1
ATOM 1213 O O . PRO A 1 166 ? 3.645 71.936 15.838 1.00 21.51 166 PRO A O 1
ATOM 1217 N N . ALA A 1 167 ? 2.099 72.350 14.251 1.00 20.75 167 ALA A N 1
ATOM 1218 C CA . ALA A 1 167 ? 2.057 70.978 13.758 1.00 20.73 167 ALA A CA 1
ATOM 1219 C C . ALA A 1 167 ? 3.421 70.521 13.255 1.00 19.64 167 ALA A C 1
ATOM 1220 O O . ALA A 1 167 ? 3.802 69.368 13.439 1.00 18.62 167 ALA A O 1
ATOM 1222 N N . THR A 1 168 ? 4.152 71.423 12.610 1.00 18.00 168 THR A N 1
ATOM 1223 C CA . THR A 1 168 ? 5.473 71.079 12.108 1.00 16.08 168 THR A CA 1
ATOM 1224 C C . THR A 1 168 ? 6.391 70.758 13.275 1.00 15.27 168 THR A C 1
ATOM 1225 O O . THR A 1 168 ? 7.130 69.776 13.242 1.00 16.60 168 THR A O 1
ATOM 1229 N N . VAL A 1 169 ? 6.331 71.580 14.317 1.00 15.09 169 VAL A N 1
ATOM 1230 C CA . VAL A 1 169 ? 7.159 71.355 15.490 1.00 15.99 169 VAL A CA 1
ATOM 1231 C C . VAL A 1 169 ? 6.736 70.057 16.183 1.00 15.25 169 VAL A C 1
ATOM 1232 O O . VAL A 1 169 ? 7.574 69.224 16.513 1.00 14.90 169 VAL A O 1
ATOM 1236 N N . ASP A 1 170 ? 5.434 69.886 16.398 1.00 16.59 170 ASP A N 1
ATOM 1237 C CA . ASP A 1 170 ? 4.935 68.679 17.058 1.00 16.20 170 ASP A CA 1
ATOM 1238 C C . ASP A 1 170 ? 5.309 67.400 16.313 1.00 15.46 170 ASP A C 1
ATOM 1239 O O . ASP A 1 170 ? 5.766 66.435 16.923 1.00 15.60 170 ASP A O 1
ATOM 1244 N N . ARG A 1 171 ? 5.099 67.386 15.000 1.00 14.82 171 ARG A N 1
ATOM 1245 C CA . ARG A 1 171 ? 5.419 66.208 14.201 1.00 15.66 171 ARG A CA 1
ATOM 1246 C C . ARG A 1 171 ? 6.905 65.893 14.260 1.00 14.11 171 ARG A C 1
ATOM 1247 O O . ARG A 1 171 ? 7.295 64.731 14.333 1.00 14.13 171 ARG A O 1
ATOM 1255 N N . THR A 1 172 ? 7.733 66.929 14.223 1.00 14.00 172 THR A N 1
ATOM 1256 C CA . THR A 1 172 ? 9.172 66.711 14.251 1.00 12.33 172 THR A CA 1
ATOM 1257 C C . THR A 1 172 ? 9.621 66.239 15.630 1.00 13.40 172 THR A C 1
ATOM 1258 O O . THR A 1 172 ? 10.513 65.393 15.743 1.00 13.22 172 THR A O 1
ATOM 1262 N N . HIS A 1 173 ? 9.002 66.783 16.674 1.00 13.57 173 HIS A N 1
ATOM 1263 C CA . HIS A 1 173 ? 9.321 66.384 18.042 1.00 14.58 173 HIS A CA 1
ATOM 1264 C C . HIS A 1 173 ? 8.984 64.898 18.182 1.00 15.11 173 HIS A C 1
ATOM 1265 O O . HIS A 1 173 ? 9.770 64.124 18.719 1.00 13.00 173 HIS A O 1
ATOM 1272 N N . ALA A 1 174 ? 7.817 64.499 17.683 1.00 15.46 174 ALA A N 1
ATOM 1273 C CA . ALA A 1 174 ? 7.400 63.100 17.764 1.00 16.14 174 ALA A CA 1
ATOM 1274 C C . ALA A 1 174 ? 8.306 62.185 16.951 1.00 15.58 174 ALA A C 1
ATOM 1275 O O . ALA A 1 174 ? 8.627 61.078 17.387 1.00 16.24 174 ALA A O 1
ATOM 1277 N N . LEU A 1 175 ? 8.711 62.642 15.768 1.00 14.31 175 LEU A N 1
ATOM 1278 C CA . LEU A 1 175 ? 9.581 61.852 14.907 1.00 13.46 175 LEU A CA 1
ATOM 1279 C C . LEU A 1 175 ? 10.941 61.635 15.560 1.00 13.62 175 LEU A C 1
ATOM 1280 O O . LEU A 1 175 ? 11.485 60.534 15.531 1.00 13.32 175 LEU A O 1
ATOM 1285 N N . MET A 1 176 ? 11.492 62.694 16.142 1.00 14.38 176 MET A N 1
ATOM 1286 C CA . MET A 1 176 ? 12.786 62.588 16.794 1.00 13.89 176 MET A CA 1
ATOM 1287 C C . MET A 1 176 ? 12.690 61.620 17.973 1.00 14.43 176 MET A C 1
ATOM 1288 O O . MET A 1 176 ? 13.596 60.824 18.201 1.00 13.38 176 MET A O 1
ATOM 1293 N N . ARG A 1 177 ? 11.589 61.678 18.718 1.00 15.81 177 ARG A N 1
ATOM 1294 C CA . ARG A 1 177 ? 11.425 60.762 19.846 1.00 16.86 177 ARG A CA 1
ATOM 1295 C C . ARG A 1 177 ? 11.280 59.336 19.338 1.00 17.86 177 ARG A C 1
ATOM 1296 O O . ARG A 1 177 ? 11.788 58.392 19.947 1.00 18.19 177 ARG A O 1
ATOM 1304 N N . LYS A 1 178 ? 10.589 59.185 18.212 1.00 17.97 178 LYS A N 1
ATOM 1305 C CA . LYS A 1 178 ? 10.370 57.872 17.624 1.00 20.27 178 LYS A CA 1
ATOM 1306 C C . LYS A 1 178 ? 11.670 57.166 17.251 1.00 20.69 178 LYS A C 1
ATOM 1307 O O . LYS A 1 178 ? 11.764 55.941 17.357 1.00 22.07 178 LYS A O 1
ATOM 1313 N N . ILE A 1 179 ? 12.675 57.925 16.820 1.00 19.14 179 ILE A N 1
ATOM 1314 C CA . ILE A 1 179 ? 13.946 57.316 16.453 1.00 18.47 179 ILE A CA 1
ATOM 1315 C C . ILE A 1 179 ? 14.925 57.258 17.622 1.00 19.34 179 ILE A C 1
ATOM 1316 O O . ILE A 1 179 ? 16.109 56.985 17.437 1.00 19.79 179 ILE A O 1
ATOM 1321 N N . GLY A 1 180 ? 14.423 57.520 18.826 1.00 18.47 180 GLY A N 1
ATOM 1322 C CA . GLY A 1 180 ? 15.262 57.440 20.010 1.00 18.17 180 GLY A CA 1
ATOM 1323 C C . GLY A 1 180 ? 16.026 58.677 20.429 1.00 17.33 180 GLY A C 1
ATOM 1324 O O . GLY A 1 180 ? 16.811 58.616 21.379 1.00 18.27 180 GLY A O 1
ATOM 1325 N N . GLN A 1 18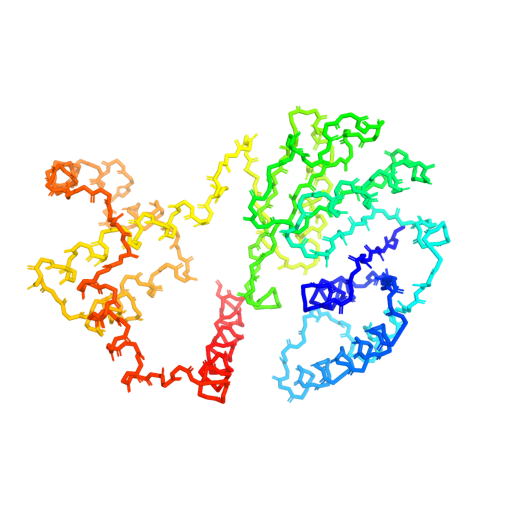1 ? 15.815 59.794 19.740 1.00 15.24 181 GLN A N 1
ATOM 1326 C CA . GLN A 1 181 ? 16.518 61.028 20.090 1.00 14.96 181 GLN A CA 1
ATOM 1327 C C . GLN A 1 181 ? 15.769 61.816 21.156 1.00 14.05 181 GLN A C 1
ATOM 1328 O O . GLN A 1 181 ? 14.647 61.466 21.536 1.00 14.30 181 GLN A O 1
ATOM 1334 N N . SER A 1 182 ? 16.401 62.883 21.638 1.00 12.14 182 SER A N 1
ATOM 1335 C CA . SER A 1 182 ? 15.819 63.726 22.676 1.00 13.15 182 SER A CA 1
ATOM 1336 C C . SER A 1 182 ? 15.623 65.139 22.170 1.00 11.71 182 SER A C 1
ATOM 1337 O O . SER A 1 182 ? 16.468 66.015 22.389 1.00 12.68 182 SER A O 1
ATOM 1340 N N . PRO A 1 183 ? 14.505 65.387 21.480 1.00 12.26 183 PRO A N 1
ATOM 1341 C CA . PRO A 1 183 ? 14.267 66.735 20.972 1.00 12.31 183 PRO A CA 1
ATOM 1342 C C . PRO A 1 183 ? 13.870 67.702 22.085 1.00 12.92 183 PRO A C 1
ATOM 1343 O O . PRO A 1 183 ? 13.334 67.295 23.124 1.00 14.47 183 PRO A O 1
ATOM 1347 N N . VAL A 1 184 ? 14.171 68.978 21.873 1.00 13.29 184 VAL A N 1
ATOM 1348 C CA . VAL A 1 184 ? 13.801 70.029 22.812 1.00 12.88 184 VAL A CA 1
ATOM 1349 C C . VAL A 1 184 ? 13.215 71.130 21.953 1.00 13.22 184 VAL A C 1
ATOM 1350 O O . VAL A 1 184 ? 13.591 71.287 20.791 1.00 13.98 184 VAL A O 1
ATOM 1354 N N . ARG A 1 185 ? 12.274 71.880 22.508 1.00 12.55 185 ARG A N 1
ATOM 1355 C CA . ARG A 1 185 ? 11.658 72.963 21.758 1.00 13.94 185 ARG A CA 1
ATOM 1356 C C . ARG A 1 185 ? 12.291 74.317 22.066 1.00 14.51 185 ARG A C 1
ATOM 1357 O O . ARG A 1 185 ? 12.093 74.865 23.150 1.00 14.67 185 ARG A O 1
ATOM 1365 N N . VAL A 1 186 ? 13.082 74.843 21.134 1.00 13.76 186 VAL A N 1
ATOM 1366 C CA . VAL A 1 186 ? 13.656 76.169 21.325 1.00 14.29 186 VAL A CA 1
ATOM 1367 C C . VAL A 1 186 ? 12.493 77.029 20.827 1.00 15.60 186 VAL A C 1
ATOM 1368 O O . VAL A 1 186 ? 12.208 77.081 19.634 1.00 17.45 186 VAL A O 1
ATOM 1372 N N . LEU A 1 187 ? 11.807 77.669 21.765 1.00 15.98 187 LEU A N 1
ATOM 1373 C CA . LEU A 1 187 ? 10.614 78.461 21.478 1.00 16.03 187 LEU A CA 1
ATOM 1374 C C . LEU A 1 187 ? 10.753 79.640 20.528 1.00 17.37 187 LEU A C 1
ATOM 1375 O O . LEU A 1 187 ? 9.816 79.968 19.803 1.00 17.17 187 LEU A O 1
ATOM 1380 N N . LYS A 1 188 ? 11.914 80.276 20.543 1.00 16.78 188 LYS A N 1
ATOM 1381 C CA . LYS A 1 188 ? 12.180 81.422 19.685 1.00 17.74 188 LYS A CA 1
ATOM 1382 C C . LYS A 1 188 ? 13.623 81.304 19.231 1.00 17.12 188 LYS A C 1
ATOM 1383 O O . LYS A 1 188 ? 14.493 80.933 20.023 1.00 17.47 188 LYS A O 1
ATOM 1389 N N . GLU A 1 189 ? 13.888 81.609 17.966 1.00 16.29 189 GLU A N 1
ATOM 1390 C CA . GLU A 1 189 ? 15.253 81.516 17.480 1.00 15.21 189 GLU A CA 1
ATOM 1391 C C . GLU A 1 189 ? 16.141 82.502 18.222 1.00 16.60 189 GLU A C 1
ATOM 1392 O O . GLU A 1 189 ? 15.697 83.580 18.634 1.00 17.18 189 GLU A O 1
ATOM 1398 N N . ILE A 1 190 ? 17.398 82.117 18.396 1.00 15.15 190 ILE A N 1
ATOM 1399 C CA . ILE A 1 190 ? 18.373 82.949 19.079 1.00 15.67 190 ILE A CA 1
ATOM 1400 C C . ILE A 1 190 ? 19.765 82.479 18.683 1.00 15.18 190 ILE A C 1
ATOM 1401 O O . ILE A 1 190 ? 19.996 81.290 18.448 1.00 13.79 190 ILE A O 1
ATOM 1406 N N . ASP A 1 191 ? 20.681 83.435 18.584 1.00 15.43 191 ASP A N 1
ATOM 1407 C CA . ASP A 1 191 ? 22.064 83.172 18.206 1.00 15.43 191 ASP A CA 1
ATOM 1408 C C . ASP A 1 191 ? 22.675 82.151 19.172 1.00 14.92 191 ASP A C 1
ATOM 1409 O O . ASP A 1 191 ? 22.699 82.373 20.385 1.00 15.74 191 ASP A O 1
ATOM 1414 N N . GLY A 1 192 ? 23.147 81.033 18.620 1.00 14.83 192 GLY A N 1
ATOM 1415 C CA . GLY A 1 192 ? 23.746 79.977 19.420 1.00 15.08 192 GLY A CA 1
ATOM 1416 C C . GLY A 1 192 ? 22.734 78.988 19.980 1.00 15.18 192 GLY A C 1
ATOM 1417 O O . GLY A 1 192 ? 23.109 78.034 20.669 1.00 14.93 192 GLY A O 1
ATOM 1418 N N . PHE A 1 193 ? 21.457 79.206 19.670 1.00 13.18 193 PHE A N 1
ATOM 1419 C CA . PHE A 1 193 ? 20.370 78.362 20.167 1.00 13.69 193 PHE A CA 1
ATOM 1420 C C . PHE A 1 193 ? 20.515 78.196 21.680 1.00 13.76 193 PHE A C 1
ATOM 1421 O O . PHE A 1 193 ? 20.645 79.191 22.384 1.00 12.33 193 PHE A O 1
ATOM 1429 N N . VAL A 1 194 ? 20.490 76.966 22.193 1.00 12.77 194 VAL A N 1
ATOM 1430 C CA . VAL A 1 194 ? 20.634 76.784 23.637 1.00 11.83 194 VAL A CA 1
ATOM 1431 C C . VAL A 1 194 ? 21.972 76.173 24.023 1.00 12.49 194 VAL A C 1
ATOM 1432 O O . VAL A 1 194 ? 22.696 76.724 24.854 1.00 12.63 194 VAL A O 1
ATOM 1436 N N . LEU A 1 195 ? 22.317 75.049 23.405 1.00 10.50 195 LEU A N 1
ATOM 1437 C CA . LEU A 1 195 ? 23.564 74.379 23.739 1.00 11.30 195 LEU A CA 1
ATOM 1438 C C . LEU A 1 195 ? 24.800 75.270 23.627 1.00 12.24 195 LEU A C 1
ATOM 1439 O O . LEU A 1 195 ? 25.592 75.346 24.566 1.00 11.54 195 LEU A O 1
ATOM 1444 N N . ASN A 1 196 ? 24.977 75.955 22.502 1.00 12.17 196 ASN A N 1
ATOM 1445 C CA . ASN A 1 196 ? 26.157 76.799 22.380 1.00 12.80 196 ASN A CA 1
ATOM 1446 C C . ASN A 1 196 ? 26.161 77.984 23.333 1.00 12.69 196 ASN A C 1
ATOM 1447 O O . ASN A 1 196 ? 27.226 78.444 23.741 1.00 12.21 196 ASN A O 1
ATOM 1452 N N . ARG A 1 197 ? 24.985 78.482 23.701 1.00 12.60 197 ARG A N 1
ATOM 1453 C CA . ARG A 1 197 ? 24.956 79.592 24.640 1.00 12.05 197 ARG A CA 1
ATOM 1454 C C . ARG A 1 197 ? 25.462 79.102 25.995 1.00 12.13 197 ARG A C 1
ATOM 1455 O O . ARG A 1 197 ? 26.224 79.791 26.666 1.00 12.40 197 ARG A O 1
ATOM 1463 N N . LEU A 1 198 ? 25.055 77.902 26.400 1.00 10.74 198 LEU A N 1
ATOM 1464 C CA . LEU A 1 198 ? 25.533 77.371 27.666 1.00 11.20 198 LEU A CA 1
ATOM 1465 C C . LEU A 1 198 ? 27.019 77.047 27.545 1.00 11.35 198 LEU A C 1
ATOM 1466 O O . LEU A 1 198 ? 27.796 77.329 28.456 1.00 13.18 198 LEU A O 1
ATOM 1471 N N . GLN A 1 199 ? 27.420 76.462 26.417 1.00 11.88 199 GLN A N 1
ATOM 1472 C CA . GLN A 1 199 ? 28.825 76.113 26.233 1.00 11.67 199 GLN A CA 1
ATOM 1473 C C . GLN A 1 199 ? 29.731 77.341 26.280 1.00 12.91 199 GLN A C 1
ATOM 1474 O O . GLN A 1 199 ? 30.784 77.323 26.924 1.00 11.80 199 GLN A O 1
ATOM 1480 N N . TYR A 1 200 ? 29.321 78.407 25.599 1.00 12.66 200 TYR A N 1
ATOM 1481 C CA . TYR A 1 200 ? 30.115 79.628 25.574 1.00 13.10 200 TYR A CA 1
ATOM 1482 C C . TYR A 1 200 ? 30.172 80.296 26.948 1.00 14.11 200 TYR A C 1
ATOM 1483 O O . TYR A 1 200 ? 31.174 80.919 27.290 1.00 13.80 200 TYR A O 1
ATOM 1492 N N . ALA A 1 201 ? 29.106 80.159 27.734 1.00 13.73 201 ALA A N 1
ATOM 1493 C CA . ALA A 1 201 ? 29.077 80.734 29.081 1.00 13.04 201 ALA A CA 1
ATOM 1494 C C . ALA A 1 201 ? 30.182 80.088 29.915 1.00 14.10 201 ALA A C 1
ATOM 1495 O O . ALA A 1 201 ? 30.875 80.760 30.681 1.00 12.78 201 ALA A O 1
ATOM 1497 N N . ILE A 1 202 ? 30.339 78.777 29.757 1.00 12.85 202 ILE A N 1
ATOM 1498 C 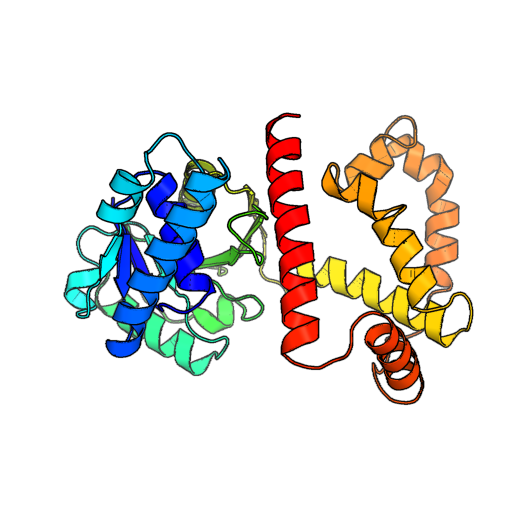CA . ILE A 1 202 ? 31.357 78.028 30.479 1.00 13.84 202 ILE A CA 1
ATOM 1499 C C . ILE A 1 202 ? 32.752 78.399 30.006 1.00 14.94 202 ILE A C 1
ATOM 1500 O O . ILE A 1 202 ? 33.646 78.658 30.816 1.00 15.08 202 ILE A O 1
ATOM 1505 N N . ILE A 1 203 ? 32.937 78.416 28.689 1.00 14.18 203 ILE A N 1
ATOM 1506 C CA . ILE A 1 203 ? 34.233 78.740 28.106 1.00 13.02 203 ILE A CA 1
ATOM 1507 C C . ILE A 1 203 ? 34.712 80.135 28.520 1.00 13.80 203 ILE A C 1
ATOM 1508 O O . ILE A 1 203 ? 35.886 80.322 28.859 1.00 14.64 203 ILE A O 1
ATOM 1513 N N . SER A 1 204 ? 33.805 81.107 28.500 1.00 13.28 204 SER A N 1
ATOM 1514 C CA . SER A 1 204 ? 34.151 82.479 28.869 1.00 14.13 204 SER A CA 1
ATOM 1515 C C . SER A 1 204 ? 34.770 82.569 30.268 1.00 15.40 204 SER A C 1
ATOM 1516 O O . SER A 1 204 ? 35.827 83.178 30.447 1.00 14.96 204 SER A O 1
ATOM 1519 N N . GLU A 1 205 ? 34.117 81.963 31.258 1.00 14.17 205 GLU A N 1
ATOM 1520 C CA . GLU A 1 205 ? 34.630 81.989 32.632 1.00 14.03 205 GLU A CA 1
ATOM 1521 C C . GLU A 1 205 ? 35.886 81.122 32.764 1.00 14.72 205 GLU A C 1
ATOM 1522 O O . GLU A 1 205 ? 36.836 81.488 33.456 1.00 14.03 205 GLU A O 1
ATOM 1528 N N . ALA A 1 206 ? 35.901 79.976 32.091 1.00 13.58 206 ALA A N 1
ATOM 1529 C CA . ALA A 1 206 ? 37.065 79.102 32.143 1.00 13.09 206 ALA A CA 1
ATOM 1530 C C . ALA A 1 206 ? 38.285 79.852 31.604 1.00 14.16 206 ALA A C 1
ATOM 1531 O O . ALA A 1 206 ? 39.378 79.788 32.167 1.00 13.23 206 ALA A O 1
ATOM 1533 N N . TRP A 1 207 ? 38.081 80.574 30.508 1.00 15.05 207 TRP A N 1
ATOM 1534 C CA . TRP A 1 207 ? 39.163 81.326 29.879 1.00 15.30 207 TRP A CA 1
ATOM 1535 C C . TRP A 1 207 ? 39.768 82.337 30.847 1.00 15.32 207 TRP A C 1
ATOM 1536 O O . TRP A 1 207 ? 40.990 82.442 30.963 1.00 15.42 207 TRP A O 1
ATOM 1547 N N . ARG A 1 208 ? 38.914 83.073 31.550 1.00 14.68 208 ARG A N 1
ATOM 1548 C CA . ARG A 1 208 ? 39.397 84.073 32.495 1.00 16.56 208 ARG A CA 1
ATOM 1549 C C . ARG A 1 208 ? 40.105 83.462 33.703 1.00 17.00 208 ARG A C 1
ATOM 1550 O O . ARG A 1 208 ? 41.057 84.041 34.228 1.00 16.13 208 ARG A O 1
ATOM 1558 N N . LEU A 1 209 ? 39.641 82.299 34.151 1.00 14.61 209 LEU A N 1
ATOM 1559 C CA . LEU A 1 209 ? 40.266 81.649 35.297 1.00 14.89 209 LEU A CA 1
ATOM 1560 C C . LEU A 1 209 ? 41.689 81.237 34.943 1.00 15.93 209 LEU A C 1
ATOM 1561 O O . LEU A 1 209 ? 42.583 81.272 35.789 1.00 16.63 209 LEU A O 1
ATOM 1566 N N . VAL A 1 210 ? 41.899 80.840 33.694 1.00 15.81 210 VAL A N 1
ATOM 1567 C CA . VAL A 1 210 ? 43.234 80.448 33.257 1.00 15.89 210 VAL A CA 1
ATOM 1568 C C . VAL A 1 210 ? 44.074 81.714 33.088 1.00 16.59 210 VAL A C 1
ATOM 1569 O O . VAL A 1 210 ? 45.226 81.774 33.524 1.00 17.67 210 VAL A O 1
ATOM 1573 N N . GLU A 1 211 ? 43.483 82.726 32.464 1.00 18.17 211 GLU A N 1
ATOM 1574 C CA . GLU A 1 211 ? 44.173 83.990 32.238 1.00 20.79 211 GLU A CA 1
ATOM 1575 C C . GLU A 1 211 ? 44.627 84.621 33.556 1.00 21.53 211 GLU A C 1
ATOM 1576 O O . GLU A 1 211 ? 45.744 85.134 33.656 1.00 21.11 211 GLU A O 1
ATOM 1582 N N . GLU A 1 212 ? 43.761 84.567 34.564 1.00 20.70 212 GLU A N 1
ATOM 1583 C CA . GLU A 1 212 ? 44.057 85.142 35.875 1.00 22.14 212 GLU A CA 1
ATOM 1584 C C . GLU A 1 212 ? 44.971 84.296 36.757 1.00 20.70 212 GLU A C 1
ATOM 1585 O O . GLU A 1 212 ? 45.290 84.690 37.879 1.00 21.02 212 GLU A O 1
ATOM 1591 N N . GLY A 1 213 ? 45.384 83.136 36.256 1.00 18.07 213 GLY A N 1
ATOM 1592 C CA . GLY A 1 213 ? 46.269 82.270 37.015 1.00 18.15 213 GLY A CA 1
ATOM 1593 C C . GLY A 1 213 ? 45.630 81.596 38.216 1.00 18.20 213 GLY A C 1
ATOM 1594 O O . GLY A 1 213 ? 46.289 81.354 39.231 1.00 19.11 213 GLY A O 1
ATOM 1595 N N . ILE A 1 214 ? 44.344 81.292 38.109 1.00 16.26 214 ILE A N 1
ATOM 1596 C CA . ILE A 1 214 ? 43.636 80.637 39.198 1.00 16.85 214 ILE A CA 1
ATOM 1597 C C . ILE A 1 214 ? 43.848 79.127 39.123 1.00 16.42 214 ILE A C 1
ATOM 1598 O O . ILE A 1 214 ? 43.925 78.444 40.145 1.00 15.76 214 ILE A O 1
ATOM 1603 N N . VAL A 1 215 ? 43.967 78.616 37.904 1.00 15.12 215 VAL A N 1
ATOM 1604 C CA . VAL A 1 215 ? 44.140 77.186 37.697 1.00 16.00 215 VAL A CA 1
ATOM 1605 C C . VAL A 1 215 ? 44.734 76.934 36.314 1.00 14.99 215 VAL A C 1
ATOM 1606 O O . VAL A 1 215 ? 44.541 77.730 35.398 1.00 15.68 215 VAL A O 1
ATOM 1610 N N . SER A 1 216 ? 45.473 75.837 36.173 1.00 16.05 216 SER A N 1
ATOM 1611 C CA . SER A 1 216 ? 46.084 75.499 34.893 1.00 16.83 216 SER A CA 1
ATOM 1612 C C . SER A 1 216 ? 44.976 75.026 33.962 1.00 16.31 216 SER A C 1
ATOM 1613 O O . SER A 1 216 ? 43.919 74.602 34.420 1.00 16.02 216 SER A O 1
ATOM 1616 N N . PRO A 1 217 ? 45.200 75.096 32.642 1.00 15.54 217 PRO A N 1
ATOM 1617 C CA . PRO A 1 217 ? 44.173 74.652 31.693 1.00 15.79 217 PRO A CA 1
ATOM 1618 C C . PRO A 1 217 ? 43.786 73.191 31.924 1.00 16.30 217 PRO A C 1
ATOM 1619 O O . PRO A 1 217 ? 42.611 72.831 31.851 1.00 15.56 217 PRO A O 1
ATOM 1623 N N . SER A 1 218 ? 44.789 72.358 32.195 1.00 15.35 218 SER A N 1
ATOM 1624 C CA . SER A 1 218 ? 44.573 70.934 32.431 1.00 16.23 218 SER A CA 1
ATOM 1625 C C . SER A 1 218 ? 43.742 70.703 33.692 1.00 15.78 218 SER A C 1
ATOM 1626 O O . SER A 1 218 ? 42.828 69.879 33.696 1.00 13.62 218 SER A O 1
ATOM 1629 N N . ASP A 1 219 ? 44.057 71.427 34.764 1.00 13.02 219 ASP A N 1
ATOM 1630 C CA . ASP A 1 219 ? 43.302 71.269 36.005 1.00 12.19 219 ASP A CA 1
ATOM 1631 C C . ASP A 1 219 ? 41.895 71.832 35.858 1.00 12.16 219 ASP A C 1
ATOM 1632 O O . ASP A 1 219 ? 40.955 71.322 36.465 1.00 12.15 219 ASP A O 1
ATOM 1637 N N . LEU A 1 220 ? 41.743 72.885 35.061 1.00 12.35 220 LEU A N 1
ATOM 1638 C CA . LEU A 1 220 ? 40.419 73.458 34.849 1.00 13.30 220 LEU A CA 1
ATOM 1639 C C . LEU A 1 220 ? 39.545 72.384 34.206 1.00 13.13 220 LEU A C 1
ATOM 1640 O O . LEU A 1 220 ? 38.409 72.168 34.624 1.00 12.61 220 LEU A O 1
ATOM 1645 N N . ASP A 1 221 ? 40.078 71.701 33.194 1.00 12.46 221 ASP A N 1
ATOM 1646 C CA . ASP A 1 221 ? 39.311 70.653 32.534 1.00 12.60 221 ASP A CA 1
ATOM 1647 C C . ASP A 1 221 ? 38.955 69.522 33.499 1.00 13.37 221 ASP A C 1
ATOM 1648 O O . ASP A 1 221 ? 37.880 68.942 33.395 1.00 12.89 221 ASP A O 1
ATOM 1653 N N . LEU A 1 222 ? 39.852 69.209 34.433 1.00 12.23 222 LEU A N 1
ATOM 1654 C CA . LEU A 1 222 ? 39.590 68.146 35.404 1.00 13.57 222 LEU A CA 1
ATOM 1655 C C . LEU A 1 222 ? 38.440 68.521 36.326 1.00 13.50 222 LEU A C 1
ATOM 1656 O O . LEU A 1 222 ? 37.673 67.665 36.747 1.00 13.34 222 LEU A O 1
ATOM 1661 N N . VAL A 1 223 ? 38.325 69.805 36.648 1.00 12.94 223 VAL A N 1
ATOM 1662 C CA . VAL A 1 223 ? 37.244 70.259 37.509 1.00 10.90 223 VAL A CA 1
ATOM 1663 C C . VAL A 1 223 ? 35.925 69.863 36.855 1.00 11.63 223 VAL A C 1
ATOM 1664 O O . VAL A 1 223 ? 34.949 69.552 37.535 1.00 11.02 223 VAL A O 1
ATOM 1668 N N . MET A 1 224 ? 35.895 69.870 35.527 1.00 9.86 224 MET A N 1
ATOM 1669 C CA . MET A 1 224 ? 34.682 69.478 34.829 1.00 10.24 224 MET A CA 1
ATOM 1670 C C . MET A 1 224 ? 34.578 67.958 34.645 1.00 11.64 224 MET A C 1
ATOM 1671 O O . MET A 1 224 ? 33.628 67.348 35.128 1.00 12.50 224 MET A O 1
ATOM 1676 N N . SER A 1 225 ? 35.563 67.345 33.982 1.00 11.99 225 SER A N 1
ATOM 1677 C CA . SER A 1 225 ? 35.510 65.907 33.698 1.00 11.71 225 SER A CA 1
ATOM 1678 C C . SER A 1 225 ? 35.453 64.970 34.901 1.00 12.97 225 SER A C 1
ATOM 1679 O O . SER A 1 225 ? 34.810 63.920 34.843 1.00 13.70 225 SER A O 1
ATOM 1682 N N . ASP A 1 226 ? 36.122 65.340 35.985 1.00 11.25 226 ASP A N 1
ATOM 1683 C CA . ASP A 1 226 ? 36.111 64.508 37.178 1.00 12.35 226 ASP A CA 1
ATOM 1684 C C . ASP A 1 226 ? 35.293 65.157 38.285 1.00 11.33 226 ASP A C 1
ATOM 1685 O O . ASP A 1 226 ? 35.377 64.751 39.441 1.00 11.25 226 ASP A O 1
ATOM 1690 N N . GLY A 1 227 ? 34.492 66.155 37.920 1.00 12.42 227 GLY A N 1
ATOM 1691 C CA . GLY A 1 227 ? 33.684 66.847 38.909 1.00 10.82 227 GLY A CA 1
ATOM 1692 C C . GLY A 1 227 ? 32.292 67.251 38.458 1.00 12.69 227 GLY A C 1
ATOM 1693 O O . GLY A 1 227 ? 31.379 66.425 38.411 1.00 11.32 227 GLY A O 1
ATOM 1694 N N . LEU A 1 228 ? 32.132 68.527 38.123 1.00 11.58 228 LEU A N 1
ATOM 1695 C CA . LEU A 1 228 ? 30.838 69.064 37.712 1.00 12.03 228 LEU A CA 1
ATOM 1696 C C . LEU A 1 228 ? 30.215 68.351 36.513 1.00 12.25 228 LEU A C 1
ATOM 1697 O O . LEU A 1 228 ? 29.000 68.156 36.463 1.00 11.35 228 LEU A O 1
ATOM 1702 N N . GLY A 1 229 ? 31.048 67.956 35.558 1.00 10.63 229 GLY A N 1
ATOM 1703 C CA . GLY A 1 229 ? 30.548 67.292 34.365 1.00 11.02 229 GLY A CA 1
ATOM 1704 C C . GLY A 1 229 ? 29.893 65.945 34.603 1.00 12.59 229 GLY A C 1
ATOM 1705 O O . GLY A 1 229 ? 29.030 65.527 33.831 1.00 11.52 229 GLY A O 1
ATOM 1706 N N . MET A 1 230 ? 30.285 65.260 35.671 1.00 11.84 230 MET A N 1
ATOM 1707 C CA . MET A 1 230 ? 29.710 63.949 35.953 1.00 13.39 230 MET A CA 1
ATOM 1708 C C . MET A 1 230 ? 28.220 64.038 36.268 1.00 13.48 230 MET A C 1
ATOM 1709 O O . MET A 1 230 ? 27.432 63.197 35.831 1.00 13.91 230 MET A O 1
ATOM 1714 N N . ARG A 1 231 ? 27.820 65.058 37.017 1.00 12.07 231 ARG A N 1
ATOM 1715 C CA . ARG A 1 231 ? 26.404 65.200 37.328 1.00 13.14 231 ARG A CA 1
ATOM 1716 C C . ARG A 1 231 ? 25.636 65.607 36.070 1.00 13.43 231 ARG A C 1
ATOM 1717 O O . ARG A 1 231 ? 24.517 65.143 35.835 1.00 13.23 231 ARG A O 1
ATOM 1725 N N . TYR A 1 232 ? 26.251 66.462 35.257 1.00 11.83 232 TYR A N 1
ATOM 1726 C CA . TYR A 1 232 ? 25.615 66.957 34.039 1.00 12.68 232 TYR A CA 1
ATOM 1727 C C . TYR A 1 232 ? 25.360 65.921 32.950 1.00 12.22 232 TYR A C 1
ATOM 1728 O O . TYR A 1 232 ? 24.630 66.182 31.995 1.00 11.83 232 TYR A O 1
ATOM 1737 N N . ALA A 1 233 ? 25.957 64.747 33.084 1.00 13.06 233 ALA A N 1
ATOM 1738 C CA . ALA A 1 233 ? 25.742 63.698 32.101 1.00 14.69 233 ALA A CA 1
ATOM 1739 C C . ALA A 1 233 ? 24.398 63.026 32.372 1.00 14.13 233 ALA A C 1
ATOM 1740 O O . ALA A 1 233 ? 23.895 62.276 31.537 1.00 15.17 233 ALA A O 1
ATOM 1742 N N . PHE A 1 234 ? 23.815 63.308 33.536 1.00 13.81 234 PHE A N 1
ATOM 1743 C CA . PHE A 1 234 ? 22.543 62.704 33.924 1.00 13.38 234 PHE A CA 1
ATOM 1744 C C . PHE A 1 234 ? 21.440 63.691 34.262 1.00 15.10 234 PHE A C 1
ATOM 1745 O O . PHE A 1 234 ? 20.263 63.422 34.012 1.00 15.99 234 PHE A O 1
ATOM 1753 N N . ILE A 1 235 ? 21.820 64.817 34.854 1.00 14.94 235 ILE A N 1
ATOM 1754 C CA . ILE A 1 235 ? 20.854 65.830 35.261 1.00 16.03 235 ILE A CA 1
ATOM 1755 C C . ILE A 1 235 ? 21.319 67.228 34.881 1.00 14.81 235 ILE A C 1
ATOM 1756 O O . ILE A 1 235 ? 22.502 67.539 34.983 1.00 17.13 235 ILE A O 1
ATOM 1761 N N . GLY A 1 236 ? 20.373 68.059 34.448 1.00 14.44 236 GLY A N 1
ATOM 1762 C CA . GLY A 1 236 ? 20.685 69.421 34.046 1.00 12.55 236 GLY A CA 1
ATOM 1763 C C . GLY A 1 236 ? 21.064 70.350 35.184 1.00 12.92 236 GLY A C 1
ATOM 1764 O O . GLY A 1 236 ? 20.986 69.975 36.354 1.00 12.79 236 GLY A O 1
ATOM 1765 N N . PRO A 1 237 ? 21.457 71.594 34.870 1.00 11.95 237 PRO A N 1
ATOM 1766 C CA . PRO A 1 237 ? 21.853 72.563 35.899 1.00 12.84 237 PRO A CA 1
ATOM 1767 C C . PRO A 1 237 ? 20.756 73.012 36.859 1.00 13.63 237 PRO A C 1
ATOM 1768 O O . PRO A 1 237 ? 21.041 73.336 38.009 1.00 12.62 237 PRO A O 1
ATOM 1772 N N . LEU A 1 238 ? 19.509 73.030 36.393 1.00 13.03 238 LEU A N 1
ATOM 1773 C CA . LEU A 1 238 ? 18.402 73.453 37.244 1.00 13.67 238 LEU A CA 1
ATOM 1774 C C . LEU A 1 238 ? 17.990 72.339 38.198 1.00 14.41 238 LEU A C 1
ATOM 1775 O O . LEU A 1 238 ? 17.846 72.568 39.400 1.00 15.13 238 LEU A O 1
ATOM 1780 N N . GLU A 1 239 ? 17.805 71.130 37.676 1.00 14.38 239 GLU A N 1
ATOM 1781 C CA . GLU A 1 239 ? 17.428 70.018 38.543 1.00 15.66 239 GLU A CA 1
ATOM 1782 C C . GLU A 1 239 ? 18.574 69.742 39.512 1.00 14.67 239 GLU A C 1
ATOM 1783 O O . GLU A 1 239 ? 18.363 69.244 40.619 1.00 14.62 239 GLU A O 1
ATOM 1789 N N . THR A 1 240 ? 19.792 70.062 39.087 1.00 14.21 240 THR A N 1
ATOM 1790 C CA . THR A 1 240 ? 20.963 69.871 39.938 1.00 15.42 240 THR A CA 1
ATOM 1791 C C . THR A 1 240 ? 20.827 70.755 41.176 1.00 16.41 240 THR A C 1
ATOM 1792 O O . THR A 1 240 ? 21.117 70.324 42.292 1.00 16.36 240 THR A O 1
ATOM 1796 N N . MET A 1 241 ? 20.384 71.993 40.976 1.00 16.29 241 MET A N 1
ATOM 1797 C CA . MET A 1 241 ? 20.186 72.924 42.086 1.00 16.67 241 MET A CA 1
ATOM 1798 C C . MET A 1 241 ? 19.081 72.382 42.996 1.00 16.00 241 MET A C 1
ATOM 1799 O O . MET A 1 241 ? 19.192 72.399 44.222 1.00 15.85 241 MET A O 1
ATOM 1804 N N . HIS A 1 242 ? 18.011 71.911 42.363 1.00 15.04 242 HIS A N 1
ATOM 1805 C CA . HIS A 1 242 ? 16.837 71.362 43.040 1.00 15.99 242 HIS A CA 1
ATOM 1806 C C . HIS A 1 242 ? 17.196 70.248 44.023 1.00 17.03 242 HIS A C 1
ATOM 1807 O O . HIS A 1 242 ? 16.660 70.179 45.139 1.00 16.69 242 HIS A O 1
ATOM 1814 N N . LEU A 1 243 ? 18.110 69.380 43.603 1.00 15.27 243 LEU A N 1
ATOM 1815 C CA . LEU A 1 243 ? 18.529 68.249 44.424 1.00 16.84 243 LEU A CA 1
ATOM 1816 C C . LEU A 1 243 ? 19.661 68.561 45.399 1.00 16.98 243 LEU A C 1
ATOM 1817 O O . LEU A 1 243 ? 19.865 67.818 46.357 1.00 18.51 243 LEU A O 1
ATOM 1822 N N . ASN A 1 244 ? 20.397 69.643 45.165 1.00 16.47 244 ASN A N 1
ATOM 1823 C CA . ASN A 1 244 ? 21.501 69.989 46.053 1.00 17.69 244 ASN A CA 1
ATOM 1824 C C . ASN A 1 244 ? 21.088 70.853 47.233 1.00 18.48 244 ASN A C 1
ATOM 1825 O O . ASN A 1 244 ? 21.923 71.412 47.943 1.00 19.39 244 ASN A O 1
ATOM 1830 N N . ALA A 1 245 ? 19.779 70.938 47.433 1.00 19.01 245 ALA A N 1
ATOM 1831 C CA . ALA A 1 245 ? 19.183 71.678 48.540 1.00 18.27 245 ALA A CA 1
ATOM 1832 C C . ALA A 1 245 ? 17.826 71.014 48.707 1.00 19.56 245 ALA A C 1
ATOM 1833 O O . ALA A 1 245 ? 17.562 69.988 48.082 1.00 18.49 245 ALA A O 1
ATOM 1835 N N . GLU A 1 246 ? 16.966 71.568 49.550 1.00 19.43 246 GLU A N 1
ATOM 1836 C CA . GLU A 1 246 ? 15.656 70.965 49.721 1.00 21.26 246 GLU A CA 1
ATOM 1837 C C . GLU A 1 246 ? 14.701 71.556 48.694 1.00 21.20 246 GLU A C 1
ATOM 1838 O O . GLU A 1 246 ? 13.637 72.067 49.039 1.00 21.34 246 GLU A O 1
ATOM 1844 N N . GLY A 1 247 ? 15.094 71.478 47.425 1.00 18.55 247 GLY A N 1
ATOM 1845 C CA . GLY A 1 247 ? 14.267 72.012 46.360 1.00 17.27 247 GLY A CA 1
ATOM 1846 C C . GLY A 1 247 ? 14.837 73.310 45.823 1.00 15.99 247 GLY A C 1
ATOM 1847 O O . GLY A 1 247 ? 15.721 73.902 46.436 1.00 16.04 247 GLY A O 1
ATOM 1848 N N . MET A 1 248 ? 14.323 73.760 44.682 1.00 16.28 248 MET A N 1
ATOM 1849 C CA . MET A 1 248 ? 14.799 74.992 44.054 1.00 16.57 248 MET A CA 1
ATOM 1850 C C . MET A 1 248 ? 14.683 76.235 44.940 1.00 16.56 248 MET A C 1
ATOM 1851 O O . MET A 1 248 ? 15.610 77.049 45.006 1.00 15.38 248 MET A O 1
ATOM 1856 N N . LEU A 1 249 ? 13.544 76.396 45.606 1.00 18.38 249 LEU A N 1
ATOM 1857 C CA . LEU A 1 249 ? 13.350 77.553 46.474 1.00 18.15 249 LEU A CA 1
ATOM 1858 C C . LEU A 1 249 ? 14.422 77.541 47.556 1.00 18.63 249 LEU A C 1
ATOM 1859 O O . LEU A 1 249 ? 15.010 78.574 47.873 1.00 19.49 249 LEU A O 1
ATOM 1864 N N . SER A 1 250 ? 14.671 76.359 48.111 1.00 18.37 250 SER A N 1
ATOM 1865 C CA . SER A 1 250 ? 15.675 76.183 49.153 1.00 18.61 250 SER A CA 1
ATOM 1866 C C . SER A 1 250 ? 17.069 76.538 48.637 1.00 18.42 250 SER A C 1
ATOM 1867 O O . SER A 1 250 ? 17.837 77.220 49.314 1.00 18.45 250 SER A O 1
ATOM 1870 N N . TYR A 1 251 ? 17.395 76.080 47.433 1.00 18.17 251 TYR A N 1
ATOM 1871 C CA . TYR A 1 251 ? 18.722 76.370 46.859 1.00 17.61 251 TYR A CA 1
ATOM 1872 C C . TYR A 1 251 ? 18.930 77.864 46.687 1.00 19.07 251 TYR A C 1
ATOM 1873 O O . TYR A 1 251 ? 19.975 78.405 47.005 1.00 18.75 251 TYR A O 1
ATOM 1882 N N . CYS A 1 252 ? 17.900 78.527 46.125 1.00 18.62 252 CYS A N 1
ATOM 1883 C CA . CYS A 1 252 ? 18.003 79.966 45.914 1.00 19.71 252 CYS A CA 1
ATOM 1884 C C . CYS A 1 252 ? 18.064 80.710 47.243 1.00 20.43 252 CYS A C 1
ATOM 1885 O O . CYS A 1 252 ? 18.739 81.720 47.389 1.00 19.64 252 CYS A O 1
ATOM 1888 N N . ASP A 1 253 ? 17.376 80.199 48.264 1.00 21.03 253 ASP A N 1
ATOM 1889 C CA . ASP A 1 253 ? 17.403 80.838 49.585 1.00 22.24 253 ASP A CA 1
ATOM 1890 C C . ASP A 1 253 ? 18.794 80.734 50.206 1.00 22.61 253 ASP A C 1
ATOM 1891 O O . ASP A 1 253 ? 19.302 81.686 50.800 1.00 23.47 253 ASP A O 1
ATOM 1896 N N . ARG A 1 254 ? 19.402 79.563 50.071 1.00 21.06 254 ARG A N 1
ATOM 1897 C CA . ARG A 1 254 ? 20.718 79.320 50.640 1.00 22.07 254 ARG A CA 1
ATOM 1898 C C . ARG A 1 254 ? 21.898 79.912 49.874 1.00 22.02 254 ARG A C 1
ATOM 1899 O O . ARG A 1 254 ? 22.839 80.425 50.482 1.00 21.69 254 ARG A O 1
ATOM 1907 N N . TYR A 1 255 ? 21.840 79.861 48.547 1.00 21.17 255 TYR A N 1
ATOM 1908 C CA . TYR A 1 255 ? 22.964 80.307 47.731 1.00 21.78 255 TYR A CA 1
ATOM 1909 C C . TYR A 1 255 ? 22.808 81.471 46.752 1.00 21.51 255 TYR A C 1
ATOM 1910 O O . TYR A 1 255 ? 23.782 81.846 46.101 1.00 22.11 255 TYR A O 1
ATOM 1919 N N . SER A 1 256 ? 21.618 82.053 46.632 1.00 22.59 256 SER A N 1
ATOM 1920 C CA . SER A 1 256 ? 21.452 83.155 45.686 1.00 22.60 256 SER A CA 1
ATOM 1921 C C . SER A 1 256 ? 22.389 84.322 45.992 1.00 21.91 256 SER A C 1
ATOM 1922 O O . SER A 1 256 ? 22.904 84.961 45.079 1.00 21.12 256 SER A O 1
ATOM 1925 N N . GLU A 1 257 ? 22.611 84.600 47.274 1.00 21.76 257 GLU A N 1
ATOM 1926 C CA . GLU A 1 257 ? 23.496 85.694 47.664 1.00 22.13 257 GLU A CA 1
ATOM 1927 C C . GLU A 1 257 ? 24.908 85.437 47.139 1.00 19.74 257 GLU A C 1
ATOM 1928 O O . GLU A 1 257 ? 25.546 86.326 46.563 1.00 20.67 257 GLU A O 1
ATOM 1934 N N . GLY A 1 258 ? 25.387 84.213 47.335 1.00 17.24 258 GLY A N 1
ATOM 1935 C CA . GLY A 1 258 ? 26.717 83.854 46.880 1.00 16.86 258 GLY A CA 1
ATOM 1936 C C . GLY A 1 258 ? 26.823 83.837 45.367 1.00 15.69 258 GLY A C 1
ATOM 1937 O O . GLY A 1 258 ? 27.836 84.249 44.803 1.00 15.70 258 GLY A O 1
ATOM 1938 N N . MET A 1 259 ? 25.779 83.356 44.703 1.00 16.09 259 MET A N 1
ATOM 1939 C CA . MET A 1 259 ? 25.787 83.306 43.248 1.00 16.43 259 MET A CA 1
ATOM 1940 C C . MET A 1 259 ? 25.932 84.706 42.668 1.00 17.16 259 MET A C 1
ATOM 1941 O O . MET A 1 259 ? 26.777 84.945 41.812 1.00 16.10 259 MET A O 1
ATOM 1946 N N . LYS A 1 260 ? 25.115 85.636 43.149 1.00 18.10 260 LYS A N 1
ATOM 1947 C CA . LYS A 1 260 ? 25.174 87.008 42.663 1.00 18.57 260 LYS A CA 1
ATOM 1948 C C . LYS A 1 260 ? 26.545 87.621 42.933 1.00 18.42 260 LYS A C 1
ATOM 1949 O O . LYS A 1 260 ? 27.093 88.331 42.088 1.00 20.36 260 LYS A O 1
ATOM 1955 N N . ARG A 1 261 ? 27.096 87.335 44.109 1.00 18.77 261 ARG A N 1
ATOM 1956 C CA . ARG A 1 261 ? 28.401 87.863 44.498 1.00 18.31 261 ARG A CA 1
ATOM 1957 C C . ARG A 1 261 ? 29.506 87.368 43.571 1.00 18.26 261 ARG A C 1
ATOM 1958 O O . ARG A 1 261 ? 30.357 88.142 43.136 1.00 17.67 261 ARG A O 1
ATOM 1966 N N . VAL A 1 262 ? 29.494 86.074 43.274 1.00 17.45 262 VAL A N 1
ATOM 1967 C CA . VAL A 1 262 ? 30.505 85.499 42.393 1.00 16.70 262 VAL A CA 1
ATOM 1968 C C . VAL A 1 262 ? 30.351 86.026 40.971 1.00 15.08 262 VAL A C 1
ATOM 1969 O O . VAL A 1 262 ? 31.326 86.431 40.341 1.00 16.55 262 VAL A O 1
ATOM 1973 N N . LEU A 1 263 ? 29.121 86.034 40.473 1.00 16.30 263 LEU A N 1
ATOM 1974 C CA . LEU A 1 263 ? 28.854 86.507 39.119 1.00 16.32 263 LEU A CA 1
ATOM 1975 C C . LEU A 1 263 ? 29.257 87.970 38.939 1.00 17.56 263 LEU A C 1
ATOM 1976 O O . LEU A 1 263 ? 29.747 88.365 37.880 1.00 17.77 263 LEU A O 1
ATOM 1981 N N . LYS A 1 264 ? 29.066 88.770 39.980 1.00 19.30 264 LYS A N 1
ATOM 1982 C CA . LYS A 1 264 ? 29.423 90.179 39.913 1.00 20.53 264 LYS A CA 1
ATOM 1983 C C . LYS A 1 264 ? 30.927 90.352 39.698 1.00 20.05 264 LYS A C 1
ATOM 1984 O O . LYS A 1 264 ? 31.362 91.331 39.092 1.00 20.14 264 LYS A O 1
ATOM 1990 N N . SER A 1 265 ? 31.714 89.391 40.174 1.00 18.07 265 SER A N 1
ATOM 1991 C CA . SER A 1 265 ? 33.171 89.450 40.050 1.00 17.89 265 SER A CA 1
ATOM 1992 C C . SER A 1 265 ? 33.699 88.998 38.689 1.00 18.20 265 SER A C 1
ATOM 1993 O O . SER A 1 265 ? 34.894 89.116 38.416 1.00 18.21 265 SER A O 1
ATOM 1996 N N . PHE A 1 266 ? 32.819 88.484 37.835 1.00 17.96 266 PHE A N 1
ATOM 1997 C CA . PHE A 1 266 ? 33.240 88.027 36.513 1.00 18.39 266 PHE A CA 1
ATOM 1998 C C . PHE A 1 266 ? 33.841 89.156 35.687 1.00 19.07 266 PHE A C 1
ATOM 1999 O O . PHE A 1 266 ? 33.309 90.265 35.652 1.00 18.52 266 PHE A O 1
ATOM 2007 N N . GLY A 1 267 ? 34.952 88.858 35.022 1.00 18.41 267 GLY A N 1
ATOM 2008 C CA . GLY A 1 267 ? 35.614 89.847 34.194 1.00 20.60 267 GLY A CA 1
ATOM 2009 C C . GLY A 1 267 ? 34.906 90.098 32.875 1.00 21.17 267 GLY A C 1
ATOM 2010 O O . GLY A 1 267 ? 33.738 89.744 32.698 1.00 20.81 267 GLY A O 1
ATOM 2011 N N . SER A 1 268 ? 35.631 90.704 31.939 1.00 21.31 268 SER A N 1
ATOM 2012 C CA . SER A 1 268 ? 35.091 91.041 30.627 1.00 21.85 268 SER A CA 1
ATOM 2013 C C . SER A 1 268 ? 35.130 89.878 29.642 1.00 20.06 268 SER A C 1
ATOM 2014 O O . SER A 1 268 ? 35.724 88.835 29.914 1.00 20.05 268 SER A O 1
ATOM 2017 N N . ILE A 1 269 ? 34.486 90.066 28.496 1.00 19.48 269 ILE A N 1
ATOM 2018 C CA . ILE A 1 269 ? 34.446 89.035 27.467 1.00 20.79 269 ILE A CA 1
ATOM 2019 C C . ILE A 1 269 ? 35.843 88.840 26.899 1.00 20.86 269 ILE A C 1
ATOM 2020 O O . ILE A 1 269 ? 36.502 89.801 26.502 1.00 21.93 269 ILE A O 1
ATOM 2025 N N . PRO A 1 270 ? 36.318 87.586 26.859 1.00 20.28 270 PRO A N 1
ATOM 2026 C CA . PRO A 1 270 ? 37.648 87.262 26.341 1.00 21.27 270 PRO A CA 1
ATOM 2027 C C . PRO A 1 270 ? 37.873 87.675 24.890 1.00 22.71 270 PRO A C 1
ATOM 2028 O O . PRO A 1 270 ? 36.928 87.824 24.115 1.00 22.84 270 PRO A O 1
ATOM 2032 N N . GLU A 1 271 ? 39.139 87.865 24.537 1.00 24.79 271 GLU A N 1
ATOM 2033 C CA . GLU A 1 271 ? 39.503 88.225 23.177 1.00 26.80 271 GLU A CA 1
ATOM 2034 C C . GLU A 1 271 ? 39.839 86.931 22.440 1.00 26.42 271 GLU A C 1
ATOM 2035 O O . GLU A 1 271 ? 39.987 86.916 21.218 1.00 26.12 271 GLU A O 1
ATOM 2041 N N . PHE A 1 272 ? 39.949 85.847 23.204 1.00 25.07 272 PHE A N 1
ATOM 2042 C CA . PHE A 1 272 ? 40.264 84.529 22.663 1.00 25.77 272 PHE A CA 1
ATOM 2043 C C . PHE A 1 272 ? 41.446 84.576 21.707 1.00 27.08 272 PHE A C 1
ATOM 2044 O O . PHE A 1 272 ? 41.374 84.090 20.577 1.00 28.16 272 PHE A O 1
ATOM 2052 N N . SER A 1 273 ? 42.540 85.163 22.176 1.00 28.74 273 SER A N 1
ATOM 2053 C CA . SER A 1 273 ? 43.747 85.283 21.372 1.00 30.04 273 SER A CA 1
ATOM 2054 C C . SER A 1 273 ? 44.938 85.620 22.262 1.00 30.63 273 SER A C 1
ATOM 2055 O O . SER A 1 273 ? 44.881 85.466 23.485 1.00 31.36 273 SER A O 1
ATOM 2058 N N . GLY A 1 274 ? 46.021 86.069 21.637 1.00 29.04 274 GLY A N 1
ATOM 2059 C CA . GLY A 1 274 ? 47.210 86.444 22.379 1.00 27.63 274 GLY A CA 1
ATOM 2060 C C . GLY A 1 274 ? 47.789 85.417 23.334 1.00 25.93 274 GLY A C 1
ATOM 2061 O O . GLY A 1 274 ? 47.733 84.212 23.099 1.00 25.46 274 GLY A O 1
ATOM 2062 N N . ALA A 1 275 ? 48.351 85.917 24.429 1.00 24.68 275 ALA A N 1
ATOM 2063 C CA . ALA A 1 275 ? 48.982 85.085 25.443 1.00 24.03 275 ALA A CA 1
ATOM 2064 C C . ALA A 1 275 ? 48.144 83.927 25.982 1.00 23.03 275 ALA A C 1
ATOM 2065 O O . ALA A 1 275 ? 48.655 82.824 26.161 1.00 23.25 275 ALA A O 1
ATOM 2067 N N . THR A 1 276 ? 46.863 84.167 26.240 1.00 22.56 276 THR A N 1
ATOM 2068 C CA . THR A 1 276 ? 46.019 83.116 26.794 1.00 21.32 276 THR A CA 1
ATOM 2069 C C . THR A 1 276 ? 45.703 81.989 25.819 1.00 20.94 276 THR A C 1
ATOM 2070 O O . THR A 1 276 ? 45.637 80.826 26.219 1.00 20.72 276 THR A O 1
ATOM 2074 N N . VAL A 1 277 ? 45.512 82.313 24.545 1.00 20.88 277 VAL A N 1
ATOM 2075 C CA . VAL A 1 277 ? 45.227 81.260 23.577 1.00 21.15 277 VAL A CA 1
ATOM 2076 C C . VAL A 1 277 ? 46.479 80.406 23.425 1.00 21.04 277 VAL A C 1
ATOM 2077 O O . VAL A 1 277 ? 46.394 79.195 23.253 1.00 19.88 277 VAL A O 1
ATOM 2081 N N . GLU A 1 278 ? 47.645 81.041 23.508 1.00 23.00 278 GLU A N 1
ATOM 2082 C CA . GLU A 1 278 ? 48.907 80.322 23.386 1.00 23.77 278 GLU A CA 1
ATOM 2083 C C . GLU A 1 278 ? 49.107 79.435 24.611 1.00 23.02 278 GLU A C 1
ATOM 2084 O O . GLU A 1 278 ? 49.593 78.310 24.504 1.00 23.03 278 GLU A O 1
ATOM 2090 N N . LYS A 1 279 ? 48.722 79.948 25.774 1.00 21.59 279 LYS A N 1
ATOM 2091 C CA . LYS A 1 279 ? 48.851 79.202 27.017 1.00 20.96 279 LYS A CA 1
ATOM 2092 C C . LYS A 1 279 ? 47.899 78.013 27.010 1.00 20.09 279 LYS A C 1
ATOM 2093 O O . LYS A 1 279 ? 48.281 76.894 27.354 1.00 19.87 279 LYS A O 1
ATOM 2099 N N . VAL A 1 280 ? 46.653 78.258 26.620 1.00 19.74 280 VAL A N 1
ATOM 2100 C CA . VAL A 1 280 ? 45.671 77.184 26.570 1.00 17.93 280 VAL A CA 1
ATOM 2101 C C . VAL A 1 280 ? 46.046 76.173 25.489 1.00 18.56 280 VAL A C 1
ATOM 2102 O O . VAL A 1 280 ? 46.007 74.968 25.721 1.00 18.04 280 VAL A O 1
ATOM 2106 N N . ASN A 1 281 ? 46.422 76.663 24.310 1.00 19.24 281 ASN A N 1
ATOM 2107 C CA . ASN A 1 281 ? 46.794 75.767 23.219 1.00 18.96 281 ASN A CA 1
ATOM 2108 C C . ASN A 1 281 ? 47.982 74.884 23.591 1.00 19.80 281 ASN A C 1
ATOM 2109 O O . ASN A 1 281 ? 47.975 73.685 23.324 1.00 19.96 281 ASN A O 1
ATOM 2114 N N . GLN A 1 282 ? 49.003 75.474 24.208 1.00 20.88 282 GLN A N 1
ATOM 2115 C CA . GLN A 1 282 ? 50.179 74.705 24.600 1.00 21.84 282 GLN A CA 1
ATOM 2116 C C . GLN A 1 282 ? 49.814 73.580 25.561 1.00 21.26 282 GLN A C 1
ATOM 2117 O O . GLN A 1 282 ? 50.350 72.478 25.465 1.00 21.04 282 GLN A O 1
ATOM 2123 N N . ALA A 1 283 ? 48.894 73.855 26.478 1.00 20.25 283 ALA A N 1
ATOM 2124 C CA . ALA A 1 283 ? 48.468 72.844 27.439 1.00 20.44 283 ALA A CA 1
ATOM 2125 C C . ALA A 1 283 ? 47.658 71.752 26.743 1.00 19.13 283 ALA A C 1
ATOM 2126 O O . ALA A 1 283 ? 47.820 70.567 27.038 1.00 17.66 283 ALA A O 1
ATOM 2128 N N . MET A 1 284 ? 46.790 72.152 25.816 1.00 19.45 284 MET A N 1
ATOM 2129 C CA . MET A 1 284 ? 45.973 71.190 25.089 1.00 20.08 284 MET A CA 1
ATOM 2130 C C . MET A 1 284 ? 46.847 70.292 24.219 1.00 20.64 284 MET A C 1
ATOM 2131 O O . MET A 1 284 ? 46.621 69.085 24.138 1.00 19.90 284 MET A O 1
ATOM 2136 N N . CYS A 1 285 ? 47.854 70.878 23.577 1.00 21.69 285 CYS A N 1
ATOM 2137 C CA . CYS A 1 285 ? 48.740 70.102 22.717 1.00 22.27 285 CYS A CA 1
ATOM 2138 C C . CYS A 1 285 ? 49.632 69.138 23.489 1.00 24.46 285 CYS A C 1
ATOM 2139 O O . CYS A 1 285 ? 50.050 68.112 22.950 1.00 24.28 285 CYS A O 1
ATOM 2142 N N . LYS A 1 286 ? 49.925 69.461 24.746 1.00 24.74 286 LYS A N 1
ATOM 2143 C CA . LYS A 1 286 ? 50.750 68.586 25.569 1.00 27.81 286 LYS A CA 1
ATOM 2144 C C . LYS A 1 286 ? 49.981 67.293 25.822 1.00 27.99 286 LYS A C 1
ATOM 2145 O O . LYS A 1 286 ? 50.557 66.205 25.843 1.00 29.19 286 LYS A O 1
ATOM 2151 N N . LYS A 1 287 ? 48.671 67.429 26.004 1.00 27.25 287 LYS A N 1
ATOM 2152 C CA . LYS A 1 287 ? 47.785 66.298 26.253 1.00 27.71 287 LYS A CA 1
ATOM 2153 C C . LYS A 1 287 ? 47.447 65.585 24.948 1.00 26.61 287 LYS A C 1
ATOM 2154 O O . LYS A 1 287 ? 47.439 64.355 24.881 1.00 26.85 287 LYS A O 1
ATOM 2160 N N . VAL A 1 288 ? 47.163 66.371 23.915 1.00 24.48 288 VAL A N 1
ATOM 2161 C CA . VAL A 1 288 ? 46.808 65.833 22.608 1.00 23.81 288 VAL A CA 1
ATOM 2162 C C . VAL A 1 288 ? 47.455 66.635 21.479 1.00 23.84 288 VAL A C 1
ATOM 2163 O O . VAL A 1 288 ? 46.967 67.705 21.115 1.00 20.86 288 VAL A O 1
ATOM 2167 N N . PRO A 1 289 ? 48.568 66.131 20.913 1.00 24.23 289 PRO A N 1
ATOM 2168 C CA . PRO A 1 289 ? 49.238 66.845 19.820 1.00 25.39 289 PRO A CA 1
ATOM 2169 C C . PRO A 1 289 ? 48.220 67.235 18.755 1.00 25.89 289 PRO A C 1
ATOM 2170 O O . PRO A 1 289 ? 47.361 66.432 18.388 1.00 27.22 289 PRO A O 1
ATOM 2174 N N . ALA A 1 290 ? 48.323 68.465 18.263 1.00 26.29 290 ALA A N 1
ATOM 2175 C CA . ALA A 1 290 ? 47.385 68.981 17.274 1.00 28.56 290 ALA A CA 1
ATOM 2176 C C . ALA A 1 290 ? 47.583 68.496 15.843 1.00 29.82 290 ALA A C 1
ATOM 2177 O O . ALA A 1 290 ? 47.471 69.278 1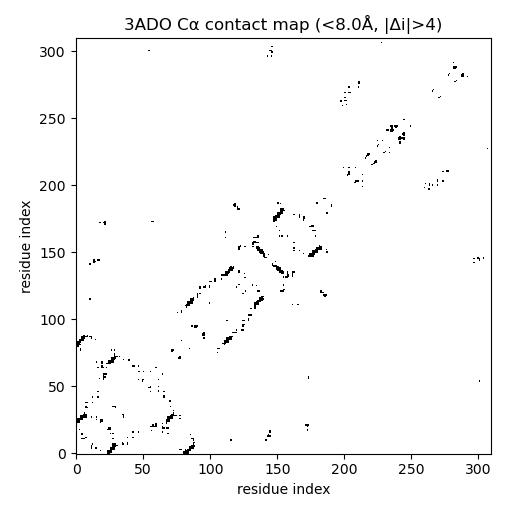4.899 1.00 32.22 290 ALA A O 1
ATOM 2179 N N . ASP A 1 291 ? 47.876 67.212 15.676 1.00 30.49 291 ASP A N 1
ATOM 2180 C CA . ASP A 1 291 ? 48.046 66.659 14.339 1.00 30.60 291 ASP A CA 1
ATOM 2181 C C . ASP A 1 291 ? 46.887 65.709 14.057 1.00 29.81 291 ASP A C 1
ATOM 2182 O O . ASP A 1 291 ? 46.321 65.119 14.976 1.00 28.81 291 ASP A O 1
ATOM 2187 N N . PRO A 1 292 ? 46.511 65.562 12.778 1.00 30.65 292 PRO A N 1
ATOM 2188 C CA . PRO A 1 292 ? 45.414 64.696 12.338 1.00 30.97 292 PRO A CA 1
ATOM 2189 C C . PRO A 1 292 ? 45.318 63.331 13.016 1.00 31.06 292 PRO A C 1
ATOM 2190 O O . PRO A 1 292 ? 44.222 62.869 13.333 1.00 31.35 292 PRO A O 1
ATOM 2194 N N . GLU A 1 293 ? 46.458 62.686 13.241 1.00 30.37 293 GLU A N 1
ATOM 2195 C CA . GLU A 1 293 ? 46.456 61.369 13.869 1.00 30.73 293 GLU A CA 1
ATOM 2196 C C . GLU A 1 293 ? 46.101 61.384 15.352 1.00 29.30 293 GLU A C 1
ATOM 2197 O O . GLU A 1 293 ? 45.251 60.609 15.795 1.00 29.62 293 GLU A O 1
ATOM 2203 N N . HIS A 1 294 ? 46.743 62.258 16.122 1.00 27.15 294 HIS A N 1
ATOM 2204 C CA . HIS A 1 294 ? 46.468 62.332 17.553 1.00 26.77 294 HIS A CA 1
ATOM 2205 C C . HIS A 1 294 ? 45.078 62.868 17.864 1.00 25.38 294 HIS A C 1
ATOM 2206 O O . HIS A 1 294 ? 44.445 62.436 18.826 1.00 25.22 294 HIS A O 1
ATOM 2213 N N . LEU A 1 295 ? 44.606 63.813 17.055 1.00 23.93 295 LEU A N 1
ATOM 2214 C CA . LEU A 1 295 ? 43.277 64.379 17.250 1.00 23.38 295 LEU A CA 1
ATOM 2215 C C . LEU A 1 295 ? 42.225 63.312 16.963 1.00 23.46 295 LEU A C 1
ATOM 2216 O O . LEU A 1 295 ? 41.260 63.159 17.712 1.00 22.27 295 LEU A O 1
ATOM 2221 N N . ALA A 1 296 ? 42.425 62.563 15.884 1.00 23.11 296 ALA A N 1
ATOM 2222 C CA . ALA A 1 296 ? 41.488 61.512 15.509 1.00 22.77 296 ALA A CA 1
ATOM 2223 C C . ALA A 1 296 ? 41.440 60.417 16.573 1.00 22.15 296 ALA A C 1
ATOM 2224 O O . ALA A 1 296 ? 40.367 59.932 16.924 1.00 22.91 296 ALA A O 1
ATOM 2226 N N . ALA A 1 297 ? 42.604 60.030 17.082 1.00 21.15 297 ALA A N 1
ATOM 2227 C CA . ALA A 1 297 ? 42.678 58.997 18.105 1.00 20.72 297 ALA A CA 1
ATOM 2228 C C . ALA A 1 297 ? 41.928 59.425 19.362 1.00 20.50 297 ALA A C 1
ATOM 2229 O O . ALA A 1 297 ? 41.178 58.640 19.944 1.00 19.56 297 ALA A O 1
ATOM 2231 N N . ARG A 1 298 ? 42.124 60.675 19.775 1.00 20.10 298 ARG A N 1
ATOM 2232 C CA . ARG A 1 298 ? 41.462 61.179 20.974 1.00 19.76 298 ARG A CA 1
ATOM 2233 C C . ARG A 1 298 ? 39.956 61.273 20.755 1.00 18.39 298 ARG A C 1
ATOM 2234 O O . ARG A 1 298 ? 39.178 61.000 21.668 1.00 17.18 298 ARG A O 1
ATOM 2242 N N . ARG A 1 299 ? 39.548 61.661 19.547 1.00 17.93 29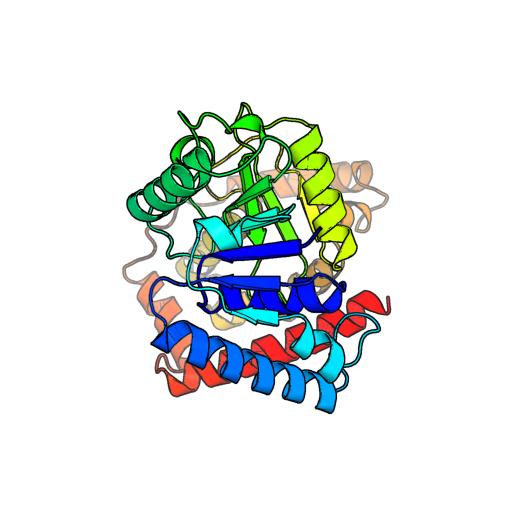9 ARG A N 1
ATOM 2243 C CA . ARG A 1 299 ? 38.124 61.755 19.229 1.00 18.54 299 ARG A CA 1
ATOM 2244 C C . ARG A 1 299 ? 37.517 60.358 19.270 1.00 18.32 299 ARG A C 1
ATOM 2245 O O . ARG A 1 299 ? 36.370 60.182 19.675 1.00 18.17 299 ARG A O 1
ATOM 2253 N N . GLU A 1 300 ? 38.296 59.368 18.841 1.00 19.87 300 GLU A N 1
ATOM 2254 C CA . GLU A 1 300 ? 37.839 57.982 18.841 1.00 20.70 300 GLU A CA 1
ATOM 2255 C C . GLU A 1 300 ? 37.592 57.538 20.279 1.00 19.79 300 GLU A C 1
ATOM 2256 O O . GLU A 1 300 ? 36.598 56.867 20.574 1.00 18.09 300 GLU A O 1
ATOM 2262 N N . TRP A 1 301 ? 38.503 57.917 21.170 1.00 17.76 301 TRP A N 1
ATOM 2263 C CA . TRP A 1 301 ? 38.382 57.579 22.581 1.00 16.96 301 TRP A CA 1
ATOM 2264 C C . TRP A 1 301 ? 37.142 58.267 23.144 1.00 16.54 301 TRP A C 1
ATOM 2265 O O . TRP A 1 301 ? 36.327 57.647 23.832 1.00 16.00 301 TRP A O 1
ATOM 2276 N N . ARG A 1 302 ? 37.015 59.557 22.848 1.00 15.65 302 ARG A N 1
ATOM 2277 C CA . ARG A 1 302 ? 35.880 60.349 23.310 1.00 16.34 302 ARG A CA 1
ATOM 2278 C C . ARG A 1 302 ? 34.557 59.711 22.892 1.00 15.62 302 ARG A C 1
ATOM 2279 O O . ARG A 1 302 ? 33.648 59.543 23.710 1.00 13.76 302 ARG A O 1
ATOM 2287 N N . ASP A 1 303 ? 34.460 59.353 21.615 1.00 15.55 303 ASP A N 1
ATOM 2288 C CA . ASP A 1 303 ? 33.245 58.752 21.078 1.00 15.71 303 ASP A CA 1
ATOM 2289 C C . ASP A 1 303 ? 32.917 57.404 21.709 1.00 14.70 303 ASP A C 1
ATOM 2290 O O . ASP A 1 303 ? 31.744 57.079 21.894 1.00 15.14 303 ASP A O 1
ATOM 2295 N N . GLU A 1 304 ? 33.945 56.625 22.043 1.00 15.53 304 GLU A N 1
ATOM 2296 C CA . GLU A 1 304 ? 33.741 55.326 22.679 1.00 16.28 304 GLU A CA 1
ATOM 2297 C C . GLU A 1 304 ? 33.156 55.563 24.068 1.00 15.17 304 GLU A C 1
ATOM 2298 O O . GLU A 1 304 ? 32.259 54.843 24.507 1.00 14.97 304 GLU A O 1
ATOM 2304 N N . CYS A 1 305 ? 33.661 56.581 24.761 1.00 14.01 305 CYS A N 1
ATOM 2305 C CA . CYS A 1 305 ? 33.148 56.897 26.086 1.00 13.34 305 CYS A CA 1
ATOM 2306 C C . CYS A 1 305 ? 31.676 57.262 25.985 1.00 12.53 305 CYS A C 1
ATOM 2307 O O . CYS A 1 305 ? 30.858 56.803 26.781 1.00 14.68 305 CYS A O 1
ATOM 2310 N N . LEU A 1 306 ? 31.349 58.100 25.004 1.00 14.22 306 LEU A N 1
ATOM 2311 C CA . LEU A 1 306 ? 29.975 58.534 24.800 1.00 14.37 306 LEU A CA 1
ATOM 2312 C C . LEU A 1 306 ? 29.075 57.357 24.448 1.00 14.80 306 LEU A C 1
ATOM 2313 O O . LEU A 1 306 ? 27.936 57.284 24.905 1.00 14.45 306 LEU A O 1
ATOM 2318 N N . LYS A 1 307 ? 29.586 56.441 23.630 1.00 15.49 307 LYS A N 1
ATOM 2319 C CA . LYS A 1 307 ? 28.822 55.253 23.254 1.00 16.95 307 LYS A CA 1
ATOM 2320 C C . LYS A 1 307 ? 28.470 54.451 24.509 1.00 16.63 307 LYS A C 1
ATOM 2321 O O . LYS A 1 307 ? 27.336 54.001 24.681 1.00 16.28 307 LYS A O 1
ATOM 2327 N N . ARG A 1 308 ? 29.446 54.280 25.393 1.00 16.17 308 ARG A N 1
ATOM 2328 C CA . ARG A 1 308 ? 29.213 53.527 26.614 1.00 14.90 308 ARG A CA 1
ATOM 2329 C C . ARG A 1 308 ? 28.316 54.290 27.579 1.00 14.98 308 ARG A C 1
ATOM 2330 O O . ARG A 1 308 ? 27.525 53.687 28.310 1.00 15.95 308 ARG A O 1
ATOM 2338 N N . LEU A 1 309 ? 28.426 55.617 27.574 1.00 13.63 309 LEU A N 1
ATOM 2339 C CA . LEU A 1 309 ? 27.603 56.433 28.445 1.00 13.96 309 LEU A CA 1
ATOM 2340 C C . LEU A 1 309 ? 26.151 56.393 27.991 1.00 15.13 309 LEU A C 1
ATOM 2341 O O . LEU A 1 309 ? 25.226 56.302 28.788 1.00 15.41 309 LEU A O 1
ATOM 2346 N N . ALA A 1 310 ? 25.938 56.452 26.680 1.00 16.55 310 ALA A N 1
ATOM 2347 C CA . ALA A 1 310 ? 24.579 56.404 26.153 1.00 18.52 310 ALA A CA 1
ATOM 2348 C C . ALA A 1 310 ? 23.900 55.120 26.613 1.00 19.18 310 ALA A C 1
ATOM 2349 O O . ALA A 1 310 ? 22.738 55.137 27.018 1.00 20.50 310 ALA A O 1
ATOM 2351 N N . LYS A 1 311 ? 24.628 54.009 26.555 1.00 18.93 311 LYS A N 1
ATOM 2352 C CA . LYS A 1 311 ? 24.081 52.731 26.972 1.00 21.38 311 LYS A CA 1
ATOM 2353 C C . LYS A 1 311 ? 23.698 52.770 28.445 1.00 21.75 311 LYS A C 1
ATOM 2354 O O . LYS A 1 311 ? 22.622 52.345 28.845 1.00 22.46 311 LYS A O 1
ATOM 2360 N N . LEU A 1 312 ? 24.597 53.298 29.268 1.00 20.39 312 LEU A N 1
ATOM 2361 C CA . LEU A 1 312 ? 24.348 53.417 30.698 1.00 20.37 312 LEU A CA 1
ATOM 2362 C C . LEU A 1 312 ? 23.138 54.308 30.980 1.00 20.44 312 LEU A C 1
ATOM 2363 O O . LEU A 1 312 ? 22.316 54.029 31.843 1.00 21.59 312 LEU A O 1
ATOM 2368 N N . LYS A 1 313 ? 23.020 55.403 30.234 1.00 20.42 313 LYS A N 1
ATOM 2369 C CA . LYS A 1 313 ? 21.908 56.323 30.410 1.00 22.35 313 LYS A CA 1
ATOM 2370 C C . LYS A 1 313 ? 20.580 55.633 30.116 1.00 23.08 313 LYS A C 1
ATOM 2371 O O . LYS A 1 313 ? 19.599 55.786 30.832 1.00 22.88 313 LYS A O 1
ATOM 2377 N N . ARG A 1 314 ? 20.547 54.847 29.043 1.00 24.38 314 ARG A N 1
ATOM 2378 C CA . ARG A 1 314 ? 19.342 54.126 28.670 1.00 26.62 314 ARG A CA 1
ATOM 2379 C C . ARG A 1 314 ? 18.958 53.119 29.749 1.00 27.28 314 ARG A C 1
ATOM 2380 O O . ARG A 1 314 ? 17.790 52.888 30.032 1.00 27.83 314 ARG A O 1
ATOM 2388 N N . GLN A 1 315 ? 19.965 52.504 30.364 1.00 26.85 315 GLN A N 1
ATOM 2389 C CA . GLN A 1 315 ? 19.723 51.512 31.404 1.00 28.23 315 GLN A CA 1
ATOM 2390 C C . GLN A 1 315 ? 19.154 52.153 32.672 1.00 28.36 315 GLN A C 1
ATOM 2391 O O . GLN A 1 315 ? 18.383 51.554 33.410 1.00 28.66 315 GLN A O 1
ATOM 2397 N N . MET A 1 316 ? 19.544 53.398 32.933 1.00 27.89 316 MET A N 1
ATOM 2398 C CA . MET A 1 316 ? 19.111 54.056 34.160 1.00 28.56 316 MET A CA 1
ATOM 2399 C C . MET A 1 316 ? 17.787 54.798 33.962 1.00 28.78 316 MET A C 1
ATOM 2400 O O . MET A 1 316 ? 17.134 55.220 34.908 1.00 27.66 316 MET A O 1
#

Nearest PDB structures (foldseek):
  3ado-assembly1_A  TM=1.003E+00  e=1.144E-61  Oryctolagus cuniculus
  3f3s-assembly1_A  TM=9.909E-01  e=2.221E-53  Homo sapiens
  4dyd-assembly1_A  TM=8.151E-01  e=1.565E-19  Acinetobacter baylyi
  3had-assembly1_B  TM=7.605E-01  e=3.556E-20  Homo sapiens
  1f17-assembly1_A  TM=7.540E-01  e=3.773E-20  Homo sapiens

Secondary structure (DSSP, 8-state):
-EEEEE--SHHHHHHHHHHHHTT--EEEE-S-HHHHHHHHHHHHHHHHHHHHTT---SSS-HHHHHHTEEEE--HHHHTTTEEEEEE---S-HHHHHHHHHHHHTT--SSSEEEE--SS--HHHHHTT-TTGGGEEEEEE-SSTTT--EEEEEE-TT--HHHHHHHHHHHHHTT-EEEE-SS--TTTTHHHHHHHHHHHHHHHHHTTSS-HHHHHHHIIIIIHHHHTTS-HHHHHHHTTTSHHHHHHHHHHHHHHHHHT--PPP---HHHHHHHHHHHHHHS-SSHHHHHHHHHHHHHHHHHHHHHHHH-